Protein AF-A0A1E4TKE9-F1 (afdb_monomer)

InterPro domains:
  IPR011990 Tetratricopeptide-like helical domain superfamily [G3DSA:1.25.40.10] (42-201)
  IPR011990 Tetratricopeptide-like helical domain superfamily [SSF48452] (56-114)
  IPR038906 Tetratricopeptide repeat protein 36 [PTHR21405] (7-217)

Nearest PDB structures (foldseek):
  5lwv-assembly1_A  TM=6.071E-01  e=1.085E-02  Homo sapiens
  2vgy-assembly1_A-2  TM=7.083E-01  e=6.258E-02  Yersinia enterocolitica
  7axy-assembly1_B  TM=6.997E-01  e=6.258E-02  Shigella flexneri
  6b85-assembly1_J  TM=5.003E-01  e=1.053E-01  synthetic construct
  4nrh-assembly2_B  TM=5.951E-01  e=2.716E-01  Chlamydia pneumoniae

Secondary structure (DSSP, 8-state):
----GGG--HHHHHHHHHHH-TTTS---SS--------PPP---SS-HHHHHHHHHHHHHHHTT-HHHHHHHHHHHHHH-TT-HHHHHHHHHHHHHHT-HHHHHHHHHHHHHHHS----TT-TTEEEE--TTS-EEEEHHHHHHHHHHHHHHHHHHHHHHHTS-HHHHHHHHHHHHHHHHHHHHTT-HHHHHHHHHT-HHHHHHHHHHHHHHHHHHHS--

Solvent-accessible surface area (backbone atoms only — not comparable to full-atom values): 12113 Å² total; per-residue (Å²): 136,85,80,72,73,89,78,57,50,76,66,52,51,52,50,49,43,48,71,78,31,75,50,71,79,58,70,67,89,63,77,72,74,68,86,69,85,70,73,77,63,90,65,70,82,95,42,69,69,59,54,52,48,47,52,50,19,49,52,32,40,76,71,65,39,49,70,60,14,53,52,45,42,51,52,48,41,69,77,40,77,67,46,25,41,56,27,41,39,48,18,52,51,28,47,76,73,63,40,54,70,64,16,52,54,26,31,52,52,14,51,63,50,44,54,72,73,86,58,89,79,65,92,63,44,43,83,33,86,54,80,98,54,75,44,58,42,46,53,50,42,34,52,52,49,18,42,36,23,40,51,50,14,51,51,29,39,58,57,21,71,77,44,54,73,81,74,14,42,66,32,30,42,53,11,18,53,24,11,39,53,6,26,62,50,66,36,63,67,32,38,55,47,15,62,74,47,27,56,67,61,51,53,54,49,52,52,52,51,53,52,51,53,47,56,71,71,61,75,119

pLDDT: mean 75.37, std 16.63, range [33.47, 95.0]

Mean predicted aligned error: 12.44 Å

Radius of gyration: 21.67 Å; Cα contacts (8 Å, |Δi|>4): 263; chains: 1; bounding box: 62×38×63 Å

Structure (mmCIF, N/CA/C/O backbone):
data_AF-A0A1E4TKE9-F1
#
_entry.id   AF-A0A1E4TKE9-F1
#
loop_
_atom_site.group_PDB
_atom_site.id
_atom_site.type_symbol
_atom_site.label_atom_id
_atom_site.label_alt_id
_atom_site.label_comp_id
_atom_site.label_asym_id
_atom_site.label_entity_id
_atom_site.label_seq_id
_atom_site.pdbx_PDB_ins_code
_atom_site.Cartn_x
_atom_site.Cartn_y
_atom_site.Cartn_z
_atom_site.occupancy
_atom_site.B_iso_or_equiv
_atom_site.auth_seq_id
_atom_site.auth_comp_id
_atom_site.auth_asym_id
_atom_site.auth_atom_id
_atom_site.pdbx_PDB_model_num
ATOM 1 N N . MET A 1 1 ? 41.502 -16.680 -23.290 1.00 37.78 1 MET A N 1
ATOM 2 C CA . MET A 1 1 ? 41.388 -17.489 -22.059 1.00 37.78 1 MET A CA 1
ATOM 3 C C . MET A 1 1 ? 40.013 -18.133 -22.106 1.00 37.78 1 MET A C 1
ATOM 5 O O . MET A 1 1 ? 39.036 -17.445 -21.858 1.00 37.78 1 MET A O 1
ATOM 9 N N . SER A 1 2 ? 39.916 -19.373 -22.586 1.00 43.81 2 SER A N 1
ATOM 10 C CA . SER A 1 2 ? 38.623 -20.042 -22.777 1.00 43.81 2 SER A CA 1
ATOM 11 C C . SER A 1 2 ? 38.162 -20.610 -21.439 1.00 43.81 2 SER A C 1
ATOM 13 O O . SER A 1 2 ? 38.855 -21.443 -20.859 1.00 43.81 2 SER A O 1
ATOM 15 N N . ILE A 1 3 ? 37.043 -20.108 -20.921 1.00 56.53 3 ILE A N 1
ATOM 16 C CA . ILE A 1 3 ? 36.431 -20.617 -19.692 1.00 56.53 3 ILE A CA 1
ATOM 17 C C . ILE A 1 3 ? 35.781 -21.963 -20.031 1.00 56.53 3 ILE A C 1
ATOM 19 O O . ILE A 1 3 ? 35.006 -22.061 -20.979 1.00 56.53 3 ILE A O 1
ATOM 23 N N . ASP A 1 4 ? 36.140 -23.011 -19.292 1.00 62.19 4 ASP A N 1
ATOM 24 C CA . ASP A 1 4 ? 35.592 -24.357 -19.465 1.00 62.19 4 ASP A CA 1
ATOM 25 C C . ASP A 1 4 ? 34.287 -24.493 -18.665 1.00 62.19 4 ASP A C 1
ATOM 27 O O . ASP A 1 4 ? 34.297 -24.744 -17.458 1.00 62.19 4 ASP A O 1
ATOM 31 N N . PHE A 1 5 ? 33.154 -24.292 -19.343 1.00 58.84 5 PHE A N 1
ATOM 32 C CA . PHE A 1 5 ? 31.813 -24.310 -18.745 1.00 58.84 5 PHE A CA 1
ATOM 33 C C . PHE A 1 5 ? 31.349 -25.707 -18.289 1.00 58.84 5 PHE A C 1
ATOM 35 O O . PHE A 1 5 ? 30.332 -25.822 -17.612 1.00 58.84 5 PHE A O 1
ATOM 42 N N . SER A 1 6 ? 32.098 -26.773 -18.603 1.00 62.94 6 SER A N 1
ATOM 43 C CA . SER A 1 6 ? 31.741 -28.158 -18.253 1.00 62.94 6 SER A CA 1
ATOM 44 C C . SER A 1 6 ? 31.922 -28.510 -16.767 1.00 62.94 6 SER A C 1
ATOM 46 O O . SER A 1 6 ? 31.463 -29.560 -16.322 1.00 62.94 6 SER A O 1
ATOM 48 N N . LYS A 1 7 ? 32.575 -27.638 -15.986 1.00 72.06 7 LYS A N 1
ATOM 49 C CA . LYS A 1 7 ? 32.837 -27.824 -14.543 1.00 72.06 7 LYS A CA 1
ATOM 50 C C . LYS A 1 7 ? 31.927 -27.008 -13.625 1.00 72.06 7 LYS A C 1
ATOM 52 O O . LYS A 1 7 ? 32.129 -27.017 -12.412 1.00 72.06 7 LYS A O 1
ATOM 57 N N . LEU A 1 8 ? 30.977 -26.274 -14.189 1.00 71.00 8 LEU A N 1
ATOM 58 C CA . LEU A 1 8 ? 30.105 -25.388 -13.430 1.00 71.00 8 LEU A CA 1
ATOM 59 C C . LEU A 1 8 ? 28.940 -26.173 -12.828 1.00 71.00 8 LEU A C 1
ATOM 61 O O . LEU A 1 8 ? 28.368 -27.050 -13.476 1.00 71.00 8 LEU A O 1
ATOM 65 N N . SER A 1 9 ? 28.588 -25.862 -11.580 1.00 73.75 9 SER A N 1
ATOM 66 C CA . SER A 1 9 ? 27.376 -26.410 -10.975 1.00 73.75 9 SER A CA 1
ATOM 67 C C . SER A 1 9 ? 26.134 -25.763 -11.594 1.00 73.75 9 SER A C 1
ATOM 69 O O . SER A 1 9 ? 26.203 -24.659 -12.133 1.00 73.75 9 SER A O 1
ATOM 71 N N . GLU A 1 10 ? 24.968 -26.403 -11.468 1.00 62.75 10 GLU A N 1
ATOM 72 C CA . GLU A 1 10 ? 23.693 -25.829 -11.936 1.00 62.75 10 GLU A CA 1
ATOM 73 C C . GLU A 1 10 ? 23.428 -24.425 -11.358 1.00 62.75 10 GLU A C 1
ATOM 75 O O . GLU A 1 10 ? 22.844 -23.572 -12.025 1.00 62.75 10 GLU A O 1
ATOM 80 N N . ARG A 1 11 ? 23.916 -24.150 -10.139 1.00 59.00 11 ARG A N 1
ATOM 81 C CA . ARG A 1 11 ? 23.832 -22.820 -9.519 1.00 59.00 11 ARG A CA 1
ATOM 82 C C . ARG A 1 11 ? 24.732 -21.803 -10.212 1.00 59.00 11 ARG A C 1
ATOM 84 O O . ARG A 1 11 ? 24.299 -20.678 -10.424 1.00 59.00 11 ARG A O 1
ATOM 91 N N . ASP A 1 12 ? 25.950 -22.190 -10.575 1.00 68.12 12 ASP A N 1
ATOM 92 C CA . ASP A 1 12 ? 26.895 -21.290 -11.241 1.00 68.12 12 ASP A CA 1
ATOM 93 C C . ASP A 1 12 ? 26.415 -20.946 -12.651 1.00 68.12 12 ASP A C 1
ATOM 95 O O . ASP A 1 12 ? 26.489 -19.792 -13.060 1.00 68.12 12 ASP A O 1
ATOM 99 N N . ILE A 1 13 ? 25.848 -21.927 -13.360 1.00 68.88 13 ILE A N 1
ATOM 100 C CA . ILE A 1 13 ? 25.223 -21.719 -14.671 1.00 68.88 13 ILE A CA 1
ATOM 101 C C . ILE A 1 13 ? 24.050 -20.745 -14.540 1.00 68.88 13 ILE A C 1
ATOM 103 O O . ILE A 1 13 ? 23.982 -19.798 -15.309 1.00 68.88 13 ILE A O 1
ATOM 107 N N . SER A 1 14 ? 23.185 -20.905 -13.533 1.00 58.09 14 SER A N 1
ATOM 108 C CA . SER A 1 14 ? 22.063 -19.984 -13.299 1.00 58.09 14 SER A CA 1
ATOM 109 C C . SER A 1 14 ? 22.506 -18.563 -12.934 1.00 58.09 14 SER A C 1
ATOM 111 O O . SER A 1 14 ? 21.864 -17.606 -13.356 1.00 58.09 14 SER A O 1
ATOM 113 N N . VAL A 1 15 ? 23.586 -18.403 -12.163 1.00 59.81 15 VAL A N 1
ATOM 114 C CA . VAL A 1 15 ? 24.138 -17.079 -11.824 1.00 59.81 15 VAL A CA 1
ATOM 115 C C . VAL A 1 15 ? 24.757 -16.424 -13.053 1.00 59.81 15 VAL A C 1
ATOM 117 O O . VAL A 1 15 ? 24.536 -15.243 -13.289 1.00 59.81 15 VAL A O 1
ATOM 120 N N . ILE A 1 16 ? 25.506 -17.182 -13.852 1.00 65.06 16 ILE A N 1
ATOM 121 C CA . ILE A 1 16 ? 26.087 -16.712 -15.113 1.00 65.06 16 ILE A CA 1
ATOM 122 C C . ILE A 1 16 ? 24.968 -16.311 -16.077 1.00 65.06 16 ILE A C 1
ATOM 124 O O . ILE A 1 16 ? 25.009 -15.216 -16.624 1.00 65.06 16 ILE A O 1
ATOM 128 N N . ASP A 1 17 ? 23.929 -17.128 -16.209 1.00 59.97 17 ASP A N 1
ATOM 129 C CA . ASP A 1 17 ? 22.763 -16.829 -17.041 1.00 59.97 17 ASP A CA 1
ATOM 130 C C . ASP A 1 17 ? 22.056 -15.543 -16.579 1.00 59.97 17 ASP A C 1
ATOM 132 O O . ASP A 1 17 ? 21.783 -14.672 -17.389 1.00 59.97 17 ASP A O 1
ATOM 136 N N . GLN A 1 18 ? 21.897 -15.322 -15.269 1.00 58.72 18 GLN A N 1
ATOM 137 C CA . GLN A 1 18 ? 21.364 -14.059 -14.727 1.00 58.72 18 GLN A CA 1
ATOM 138 C C . GLN A 1 18 ? 22.286 -12.845 -14.927 1.00 58.72 18 GLN A C 1
ATOM 140 O O . GLN A 1 18 ? 21.811 -11.709 -14.964 1.00 58.72 18 GLN A O 1
ATOM 145 N N . VAL A 1 19 ? 23.600 -13.062 -15.013 1.00 58.84 19 VAL A N 1
ATOM 146 C CA . VAL A 1 19 ? 24.601 -12.008 -15.241 1.00 58.84 19 VAL A CA 1
ATOM 147 C C . VAL A 1 19 ? 24.658 -11.606 -16.716 1.00 58.84 19 VAL A C 1
ATOM 149 O O . VAL A 1 19 ? 24.809 -10.421 -17.008 1.00 58.84 19 VAL A O 1
ATOM 152 N N . PHE A 1 20 ? 24.541 -12.567 -17.637 1.00 54.19 20 PHE A N 1
ATOM 153 C CA . PHE A 1 20 ? 24.659 -12.341 -19.083 1.00 54.19 20 PHE A CA 1
ATOM 154 C C . PHE A 1 20 ? 23.313 -12.144 -19.787 1.00 54.19 20 PHE A C 1
ATOM 156 O O . PHE A 1 20 ? 23.257 -11.456 -20.805 1.00 54.19 20 PHE A O 1
ATOM 163 N N . ASP A 1 21 ? 22.235 -12.682 -19.227 1.00 53.06 21 ASP A N 1
ATOM 164 C CA . ASP A 1 21 ? 20.867 -12.459 -19.667 1.00 53.06 21 ASP A CA 1
ATOM 165 C C . ASP A 1 21 ? 19.952 -12.187 -18.458 1.00 53.06 21 ASP A C 1
ATOM 167 O O . ASP A 1 21 ? 19.188 -13.051 -18.016 1.00 53.06 21 ASP A O 1
ATOM 171 N N . PRO A 1 22 ? 19.968 -10.958 -17.906 1.00 52.75 22 PRO A N 1
ATOM 172 C CA . PRO A 1 22 ? 19.022 -10.577 -16.859 1.00 52.75 22 PRO A CA 1
ATOM 173 C C . PRO A 1 22 ? 17.554 -10.651 -17.329 1.00 52.75 22 PRO A C 1
ATOM 175 O O . PRO A 1 22 ? 16.650 -10.570 -16.497 1.00 52.75 22 PRO A O 1
ATOM 178 N N . GLU A 1 23 ? 17.303 -10.808 -18.639 1.00 49.31 23 GLU A N 1
ATOM 179 C CA . GLU A 1 23 ? 15.982 -11.035 -19.239 1.00 49.31 23 GLU A CA 1
ATOM 180 C C . GLU A 1 23 ? 15.729 -12.506 -19.660 1.00 49.31 23 GLU A C 1
ATOM 182 O O . GLU A 1 23 ? 14.595 -12.846 -20.012 1.00 49.31 23 GLU A O 1
ATOM 187 N N . GLY A 1 24 ? 16.734 -13.391 -19.587 1.00 41.97 24 GLY A N 1
ATOM 188 C CA . GLY A 1 24 ? 16.679 -14.803 -20.012 1.00 41.97 24 GLY A CA 1
ATOM 189 C C . GLY A 1 24 ? 15.799 -15.676 -19.118 1.00 41.97 24 GLY A C 1
ATOM 190 O O . GLY A 1 24 ? 15.237 -16.685 -19.551 1.00 41.97 24 GLY A O 1
ATOM 191 N N . GLY A 1 25 ? 15.534 -15.197 -17.902 1.00 42.25 25 GLY A N 1
ATOM 192 C CA . GLY A 1 25 ? 14.369 -15.582 -17.114 1.00 42.25 25 GLY A CA 1
ATOM 193 C C . GLY A 1 25 ? 13.085 -15.001 -17.704 1.00 42.25 25 GLY A C 1
ATOM 194 O O . GLY A 1 25 ? 12.437 -14.201 -17.043 1.00 42.25 25 GLY A O 1
ATOM 195 N N . GLY A 1 26 ? 12.756 -15.387 -18.942 1.00 33.47 26 GLY A N 1
ATOM 196 C CA . GLY A 1 26 ? 11.510 -15.097 -19.643 1.00 33.47 26 GLY A CA 1
ATOM 197 C C . GLY A 1 26 ? 11.097 -13.637 -19.573 1.00 33.47 26 GLY A C 1
ATOM 198 O O . GLY A 1 26 ? 10.379 -13.270 -18.650 1.00 33.47 26 GLY A O 1
ATOM 199 N N . GLY A 1 27 ? 11.485 -12.848 -20.585 1.00 34.56 27 GLY A N 1
ATOM 200 C CA . GLY A 1 27 ? 1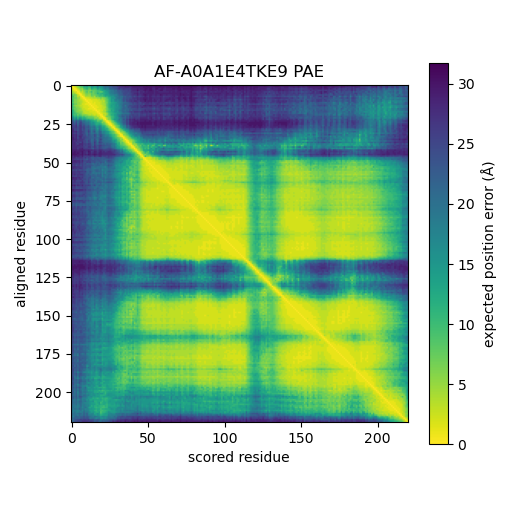1.039 -11.473 -20.805 1.00 34.56 27 GLY A CA 1
ATOM 201 C C . GLY A 1 27 ? 9.686 -11.217 -20.161 1.00 34.56 27 GLY A C 1
ATOM 202 O O . GLY A 1 27 ? 8.650 -11.677 -20.652 1.00 34.56 27 GLY A O 1
ATOM 203 N N . ILE A 1 28 ? 9.720 -10.549 -19.008 1.00 41.31 28 ILE A N 1
ATOM 204 C CA . ILE A 1 28 ? 8.535 -10.372 -18.192 1.00 41.31 28 ILE A CA 1
ATOM 205 C C . ILE A 1 28 ? 7.729 -9.243 -18.842 1.00 41.31 28 ILE A C 1
ATOM 207 O O . ILE A 1 28 ? 7.689 -8.110 -18.373 1.00 41.31 28 ILE A O 1
ATOM 211 N N . LYS A 1 29 ? 7.098 -9.557 -19.982 1.00 41.50 29 LYS A N 1
ATOM 212 C CA . LYS A 1 29 ? 6.146 -8.701 -20.706 1.00 41.50 29 LYS A CA 1
ATOM 213 C C . LYS A 1 29 ? 4.921 -8.365 -19.847 1.00 41.50 29 LYS A C 1
ATOM 215 O O . LYS A 1 29 ? 4.120 -7.521 -20.218 1.00 41.50 29 LYS A O 1
ATOM 220 N N . SER A 1 30 ? 4.793 -9.004 -18.689 1.00 40.78 30 SER A N 1
ATOM 221 C CA . SER A 1 30 ? 3.867 -8.662 -17.624 1.00 40.78 30 SER A CA 1
ATOM 222 C C . SER A 1 30 ? 4.424 -9.257 -16.339 1.00 40.78 30 SER A C 1
ATOM 224 O O . SER A 1 30 ? 4.420 -10.479 -16.183 1.00 40.78 30 SER A O 1
ATOM 226 N N . VAL A 1 31 ? 4.996 -8.433 -15.448 1.00 43.22 31 VAL A N 1
ATOM 227 C CA . VAL A 1 31 ? 5.287 -8.902 -14.085 1.00 43.22 31 VAL A CA 1
ATOM 228 C C . VAL A 1 31 ? 3.912 -8.997 -13.461 1.00 43.22 31 VAL A C 1
ATOM 230 O O . VAL A 1 31 ? 3.400 -8.016 -12.927 1.00 43.22 31 VAL A O 1
ATOM 233 N N . VAL A 1 32 ? 3.274 -10.158 -13.620 1.00 42.34 32 VAL A N 1
ATOM 234 C CA . VAL A 1 32 ? 2.103 -10.514 -12.833 1.00 42.34 32 VAL A CA 1
ATOM 235 C C . VAL A 1 32 ? 2.627 -10.553 -11.415 1.00 42.34 32 VAL A C 1
ATOM 237 O O . VAL A 1 32 ? 3.346 -11.475 -11.036 1.00 42.34 32 VAL A O 1
ATOM 240 N N . VAL A 1 33 ? 2.378 -9.473 -10.681 1.00 45.47 33 VAL A N 1
ATOM 241 C CA . VAL A 1 33 ? 2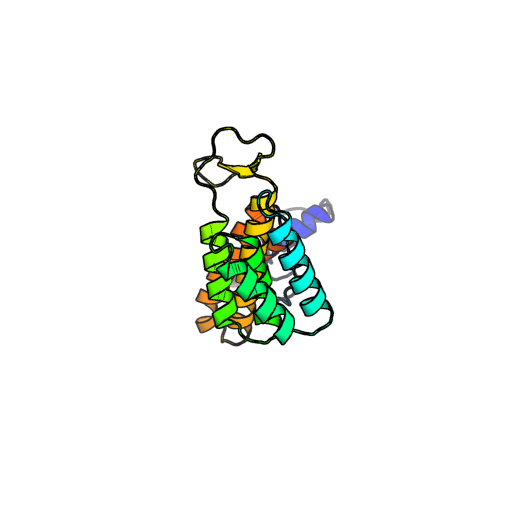.704 -9.389 -9.268 1.00 45.47 33 VAL A CA 1
ATOM 242 C C . VAL A 1 33 ? 1.945 -10.552 -8.627 1.00 45.47 33 VAL A C 1
ATOM 244 O O . VAL A 1 33 ? 0.714 -10.527 -8.671 1.00 45.47 33 VAL A O 1
ATOM 247 N N . PRO A 1 34 ? 2.623 -11.602 -8.124 1.00 48.00 34 PRO A N 1
ATOM 248 C CA . PRO A 1 34 ? 1.925 -12.635 -7.371 1.00 48.00 34 PRO A CA 1
ATOM 249 C C . PRO A 1 34 ? 1.227 -11.947 -6.202 1.00 48.00 34 PRO A C 1
ATOM 251 O O . PRO A 1 34 ? 1.762 -10.946 -5.721 1.00 48.00 34 PRO A O 1
ATOM 254 N N . ASP A 1 35 ? 0.056 -12.444 -5.787 1.00 44.41 35 ASP A N 1
ATOM 255 C CA . ASP A 1 35 ? -0.720 -11.872 -4.683 1.00 44.41 35 ASP A CA 1
ATOM 256 C C . ASP A 1 35 ? 0.206 -11.612 -3.493 1.00 44.41 35 ASP A C 1
ATOM 258 O O . ASP A 1 35 ? 0.606 -12.517 -2.759 1.00 44.41 35 ASP A O 1
ATOM 262 N N . ILE A 1 36 ? 0.628 -10.355 -3.361 1.00 53.06 36 ILE A N 1
ATOM 263 C CA . ILE A 1 36 ? 1.367 -9.894 -2.202 1.00 53.06 36 ILE A CA 1
ATOM 264 C C . ILE A 1 36 ? 0.388 -10.098 -1.066 1.00 53.06 36 ILE A C 1
ATOM 266 O O . ILE A 1 36 ? -0.730 -9.588 -1.143 1.00 53.06 36 ILE A O 1
ATOM 270 N N . ASP A 1 37 ? 0.796 -10.847 -0.048 1.00 49.62 37 ASP A N 1
ATOM 271 C CA . ASP A 1 37 ? -0.002 -10.989 1.157 1.00 49.62 37 ASP A CA 1
ATOM 272 C C . ASP A 1 37 ? -0.206 -9.594 1.762 1.00 49.62 37 ASP A C 1
ATOM 274 O O . ASP A 1 37 ? 0.698 -8.983 2.338 1.00 49.62 37 ASP A O 1
ATOM 278 N N . VAL A 1 38 ? -1.392 -9.055 1.503 1.00 54.62 38 VAL A N 1
ATOM 279 C CA . VAL A 1 38 ? -1.888 -7.770 1.985 1.00 54.62 38 VAL A CA 1
ATOM 280 C C . VAL A 1 38 ? -2.924 -8.004 3.074 1.00 54.62 38 VAL A C 1
ATOM 282 O O . VAL A 1 38 ? -3.835 -7.204 3.209 1.00 54.62 38 VAL A O 1
ATOM 285 N N . SER A 1 39 ? -2.840 -9.117 3.806 1.00 62.25 39 SER A N 1
ATOM 286 C CA . SER A 1 39 ? -3.716 -9.408 4.940 1.00 62.25 39 SER A CA 1
ATOM 287 C C . SER A 1 39 ? -3.836 -8.222 5.898 1.00 62.25 39 SER A C 1
ATOM 289 O O . SER A 1 39 ? -2.875 -7.492 6.152 1.00 62.25 39 SER A O 1
ATOM 291 N N . PHE A 1 40 ? -5.042 -8.045 6.430 1.00 57.69 40 PHE A N 1
ATOM 292 C CA . PHE A 1 40 ? -5.350 -6.982 7.373 1.00 57.69 40 PHE A CA 1
ATOM 293 C C . PHE A 1 40 ? -4.448 -7.070 8.615 1.00 57.69 40 PHE A C 1
ATOM 295 O O . PHE A 1 40 ? -4.261 -8.148 9.182 1.00 57.69 40 PHE A O 1
ATOM 302 N N . VAL A 1 41 ? -3.895 -5.937 9.062 1.00 58.94 41 VAL A N 1
ATOM 303 C CA . VAL A 1 41 ? -3.036 -5.890 10.263 1.00 58.94 41 VAL A CA 1
ATOM 304 C C . VAL A 1 41 ? -3.877 -5.591 11.482 1.00 58.94 41 VAL A C 1
ATOM 306 O O . VAL A 1 41 ? -4.684 -4.670 11.439 1.00 58.94 41 VAL A O 1
ATOM 309 N N . ASN A 1 42 ? -3.625 -6.309 12.574 1.00 57.31 42 ASN A N 1
ATOM 310 C CA . ASN A 1 42 ? -4.268 -6.078 13.863 1.00 57.31 42 ASN A CA 1
ATOM 311 C C . ASN A 1 42 ? -3.222 -5.890 14.978 1.00 57.31 42 ASN A C 1
ATOM 313 O O . ASN A 1 42 ? -3.125 -6.689 15.912 1.00 57.31 42 ASN A O 1
ATOM 317 N N . GLU A 1 43 ? -2.365 -4.873 14.834 1.00 57.03 43 GLU A N 1
ATOM 318 C CA . GLU A 1 43 ? -1.247 -4.616 15.756 1.00 57.03 43 GLU A CA 1
ATOM 319 C C . GLU A 1 43 ? -1.110 -3.134 16.137 1.00 57.03 43 GLU A C 1
ATOM 321 O O . GLU A 1 43 ? -0.051 -2.508 16.026 1.00 57.03 43 GLU A O 1
ATOM 326 N N . GLY A 1 44 ? -2.207 -2.551 16.608 1.00 53.12 44 GLY A N 1
ATOM 327 C CA . GLY A 1 44 ? -2.203 -1.229 17.218 1.00 53.12 44 GLY A CA 1
ATOM 328 C C . GLY A 1 44 ? -1.897 -1.227 18.720 1.00 53.12 44 GLY A C 1
ATOM 329 O O . GLY A 1 44 ? -2.068 -2.221 19.420 1.00 53.12 44 GLY A O 1
ATOM 330 N N . VAL A 1 45 ? -1.443 -0.073 19.212 1.00 52.44 45 VAL A N 1
ATOM 331 C CA . VAL A 1 45 ? -1.136 0.206 20.626 1.00 52.44 45 VAL A CA 1
ATOM 332 C C . VAL A 1 45 ? -2.373 -0.025 21.503 1.00 52.44 45 VAL A C 1
ATOM 334 O O . VAL A 1 45 ? -3.403 0.576 21.223 1.00 52.44 45 VAL A O 1
ATOM 337 N N . ASP A 1 46 ? -2.234 -0.888 22.518 1.00 51.94 46 ASP A N 1
ATOM 338 C CA . ASP A 1 46 ? -2.970 -1.099 23.791 1.00 51.94 46 ASP A CA 1
ATOM 339 C C . ASP A 1 46 ? -4.384 -0.503 24.006 1.00 51.94 46 ASP A C 1
ATOM 341 O O . ASP A 1 46 ? -4.779 -0.146 25.115 1.00 51.94 46 ASP A O 1
ATOM 345 N N . ILE A 1 47 ? -5.192 -0.409 22.955 1.00 65.88 47 ILE A N 1
ATOM 346 C CA . ILE A 1 47 ? -6.588 0.011 23.027 1.00 65.88 47 ILE A CA 1
ATOM 347 C C . ILE A 1 47 ? -7.414 -1.165 22.526 1.00 65.88 47 ILE A C 1
ATOM 349 O O . ILE A 1 47 ? -7.674 -1.300 21.331 1.00 65.88 47 ILE A O 1
ATOM 353 N N . ALA A 1 48 ? -7.805 -2.042 23.452 1.00 70.81 48 ALA A N 1
ATOM 354 C CA . ALA A 1 48 ? -8.618 -3.223 23.157 1.00 70.81 48 ALA A CA 1
ATOM 355 C C . ALA A 1 48 ? -9.886 -2.869 22.353 1.00 70.81 48 ALA A C 1
ATOM 357 O O . ALA A 1 48 ? -10.247 -3.594 21.432 1.00 70.81 48 ALA A O 1
ATOM 358 N N . GLU A 1 49 ? -10.486 -1.706 22.630 1.00 74.12 49 GLU A N 1
ATOM 359 C CA . GLU A 1 49 ? -11.648 -1.192 21.893 1.00 74.12 49 GLU A CA 1
ATOM 360 C C . GLU A 1 49 ? -11.328 -0.890 20.414 1.00 74.12 49 GLU A C 1
ATOM 362 O O . GLU A 1 49 ? -12.129 -1.190 19.532 1.00 74.12 49 GLU A O 1
ATOM 367 N N . ALA A 1 50 ? -10.148 -0.333 20.116 1.00 78.62 50 ALA A N 1
ATOM 368 C CA . ALA A 1 50 ? -9.725 -0.046 18.743 1.00 78.62 50 ALA A CA 1
ATOM 369 C C . ALA A 1 50 ? -9.463 -1.340 17.963 1.00 78.62 50 ALA A C 1
ATOM 371 O O . ALA A 1 50 ? -9.869 -1.464 16.810 1.00 78.62 50 ALA A O 1
ATOM 372 N N . ARG A 1 51 ? -8.836 -2.312 18.635 1.00 80.19 51 ARG A N 1
ATOM 373 C CA . ARG A 1 51 ? -8.529 -3.644 18.105 1.00 80.19 51 ARG A CA 1
ATOM 374 C C . ARG A 1 51 ? -9.796 -4.415 17.720 1.00 80.19 51 ARG A C 1
ATOM 376 O O . ARG A 1 51 ? -9.858 -5.031 16.661 1.00 80.19 51 ARG A O 1
ATOM 383 N N . GLU A 1 52 ? -10.807 -4.376 18.584 1.00 83.00 52 GLU A N 1
ATOM 384 C CA . GLU A 1 52 ? -12.090 -5.050 18.364 1.00 83.00 52 GLU A CA 1
ATOM 385 C C . GLU A 1 52 ? -12.882 -4.405 17.219 1.00 83.00 52 GLU A C 1
ATOM 387 O O . GLU A 1 52 ? -13.416 -5.099 16.349 1.00 83.00 52 GLU A O 1
ATOM 392 N N . ALA A 1 53 ? -12.921 -3.071 17.177 1.00 84.62 53 ALA A N 1
ATOM 393 C CA . ALA A 1 53 ? -13.562 -2.338 16.090 1.00 84.62 53 ALA A CA 1
ATOM 394 C C . ALA A 1 53 ? -12.855 -2.570 14.742 1.00 84.62 53 ALA A C 1
ATOM 396 O O . ALA A 1 53 ? -13.522 -2.739 13.722 1.00 84.62 53 ALA A O 1
ATOM 397 N N . GLU A 1 54 ? -11.521 -2.641 14.733 1.00 87.00 54 GLU A N 1
ATOM 398 C CA . GLU A 1 54 ? -10.739 -3.011 13.550 1.00 87.00 54 GLU A CA 1
ATOM 399 C C . GLU A 1 54 ? -11.064 -4.432 13.085 1.00 87.00 54 GLU A C 1
ATOM 401 O O . GLU A 1 54 ? -11.390 -4.634 11.919 1.00 87.00 54 GLU A O 1
ATOM 406 N N . GLU A 1 55 ? -11.047 -5.410 13.991 1.00 87.12 55 GLU A N 1
ATOM 407 C CA . GLU A 1 55 ? -11.349 -6.805 13.661 1.00 87.12 55 GLU A CA 1
ATOM 408 C C . GLU A 1 55 ? -12.767 -6.972 13.096 1.00 87.12 55 GLU A C 1
ATOM 410 O O . GLU A 1 55 ? -12.986 -7.759 12.174 1.00 87.12 55 GLU A O 1
ATOM 415 N N . THR A 1 56 ? -13.732 -6.212 13.614 1.00 88.94 56 THR A N 1
ATOM 416 C CA . THR A 1 56 ? -15.111 -6.223 13.107 1.00 88.94 56 THR A CA 1
ATOM 417 C C . THR A 1 56 ? -15.176 -5.683 11.677 1.00 88.94 56 THR A C 1
ATOM 419 O O . THR A 1 56 ? -15.754 -6.341 10.806 1.00 88.94 56 THR A O 1
ATOM 422 N N . ALA A 1 57 ? -14.488 -4.570 11.403 1.00 89.56 57 ALA A N 1
ATOM 423 C CA . ALA A 1 57 ? -14.430 -3.977 10.069 1.00 89.56 57 ALA A CA 1
ATOM 424 C C . ALA A 1 57 ? -13.737 -4.902 9.058 1.00 89.56 57 ALA A C 1
ATOM 426 O O . ALA A 1 57 ? -14.191 -5.044 7.921 1.00 89.56 57 ALA A O 1
ATOM 427 N N . VAL A 1 58 ? -12.665 -5.575 9.483 1.00 88.38 58 VAL A N 1
ATOM 428 C CA . VAL A 1 58 ? -11.947 -6.580 8.689 1.00 88.38 58 VAL A CA 1
ATOM 429 C C . VAL A 1 58 ? -12.858 -7.753 8.342 1.00 88.38 58 VAL A C 1
ATOM 431 O O . VAL A 1 58 ? -12.992 -8.094 7.170 1.00 88.38 58 VAL A O 1
ATOM 434 N N . LYS A 1 59 ? -13.568 -8.317 9.327 1.00 90.81 59 LYS A N 1
ATOM 435 C CA . LYS A 1 59 ? -14.529 -9.407 9.094 1.00 90.81 59 LYS A CA 1
ATOM 436 C C . LYS A 1 59 ? -15.644 -8.996 8.137 1.00 90.81 59 LYS A C 1
ATOM 438 O O . LYS A 1 59 ? -16.046 -9.791 7.292 1.00 90.81 59 LYS A O 1
ATOM 443 N N . ALA A 1 60 ? -16.143 -7.765 8.249 1.00 90.00 60 ALA A N 1
ATOM 444 C CA . ALA A 1 60 ? -17.133 -7.237 7.315 1.00 90.00 60 ALA A CA 1
ATOM 445 C C . ALA A 1 60 ? -16.569 -7.146 5.885 1.00 90.00 60 ALA A C 1
ATOM 447 O O . ALA A 1 60 ? -17.251 -7.536 4.936 1.00 90.00 60 ALA A O 1
ATOM 448 N N . ALA A 1 61 ? -15.316 -6.706 5.727 1.00 88.56 61 ALA A N 1
ATOM 449 C CA . ALA A 1 61 ? -14.646 -6.645 4.430 1.00 88.56 61 ALA A CA 1
ATOM 450 C C . ALA A 1 61 ? -14.413 -8.040 3.827 1.00 88.56 61 ALA A C 1
ATOM 452 O O . ALA A 1 61 ? -14.700 -8.249 2.650 1.00 88.56 61 ALA A O 1
ATOM 453 N N . GLU A 1 62 ? -13.958 -9.004 4.631 1.00 87.50 62 GLU A N 1
ATOM 454 C CA . GLU A 1 62 ? -13.775 -10.405 4.225 1.00 87.50 62 GLU A CA 1
ATOM 455 C C . GLU A 1 62 ? -15.099 -11.075 3.837 1.00 87.50 62 GLU A C 1
ATOM 457 O O . GLU A 1 62 ? -15.143 -11.872 2.901 1.00 87.50 62 GLU A O 1
ATOM 462 N N . ALA A 1 63 ? -16.200 -10.705 4.498 1.00 90.19 63 ALA A N 1
ATOM 463 C CA . ALA A 1 63 ? -17.550 -11.130 4.132 1.00 90.19 63 ALA A CA 1
ATOM 464 C C . ALA A 1 63 ? -18.080 -10.458 2.846 1.00 90.19 63 ALA A C 1
ATOM 466 O O . ALA A 1 63 ? -19.170 -10.797 2.383 1.00 90.19 63 ALA A O 1
ATOM 467 N N . GLY A 1 64 ? -17.335 -9.512 2.267 1.00 87.94 64 GLY A N 1
ATOM 468 C CA . GLY A 1 64 ? -17.711 -8.764 1.067 1.00 87.94 64 GLY A CA 1
ATOM 469 C C . GLY A 1 64 ? -18.602 -7.545 1.328 1.00 87.94 64 GLY A C 1
ATOM 470 O O . GLY A 1 64 ? -18.981 -6.858 0.379 1.00 87.94 64 GLY A O 1
ATOM 471 N N . ASP A 1 65 ? -18.914 -7.225 2.587 1.00 93.06 65 ASP A N 1
ATOM 472 C CA . ASP A 1 65 ? -19.670 -6.024 2.958 1.00 93.06 65 ASP A CA 1
ATOM 473 C C . ASP A 1 65 ? -18.738 -4.807 3.074 1.00 93.06 65 ASP A C 1
ATOM 475 O O . ASP A 1 65 ? -18.446 -4.271 4.147 1.00 93.06 65 ASP A O 1
ATOM 479 N N . ILE A 1 66 ? -18.251 -4.366 1.912 1.00 92.75 66 ILE A N 1
ATOM 480 C CA . ILE A 1 66 ? -17.317 -3.241 1.769 1.00 92.75 66 ILE A CA 1
ATOM 481 C C . ILE A 1 66 ? -17.898 -1.941 2.342 1.00 92.75 66 ILE A C 1
ATOM 483 O O . ILE A 1 66 ? -17.174 -1.131 2.922 1.00 92.75 66 ILE A O 1
ATOM 487 N N . HIS A 1 67 ? -19.207 -1.722 2.192 1.00 92.44 67 HIS A N 1
ATOM 488 C CA . HIS A 1 67 ? -19.860 -0.507 2.676 1.00 92.44 67 HIS A CA 1
ATOM 489 C C . HIS A 1 67 ? -19.854 -0.435 4.197 1.00 92.44 67 HIS A C 1
ATOM 491 O O . HIS A 1 67 ? -19.473 0.597 4.756 1.00 92.44 67 HIS A O 1
ATOM 497 N N . ARG A 1 68 ? -20.236 -1.528 4.862 1.00 92.00 68 ARG A N 1
ATOM 498 C CA . ARG A 1 68 ? -20.198 -1.615 6.318 1.00 92.00 68 ARG A CA 1
ATOM 499 C C . ARG A 1 68 ? -18.775 -1.500 6.849 1.00 92.00 68 ARG A C 1
ATOM 501 O O . ARG A 1 68 ? -18.543 -0.703 7.754 1.00 92.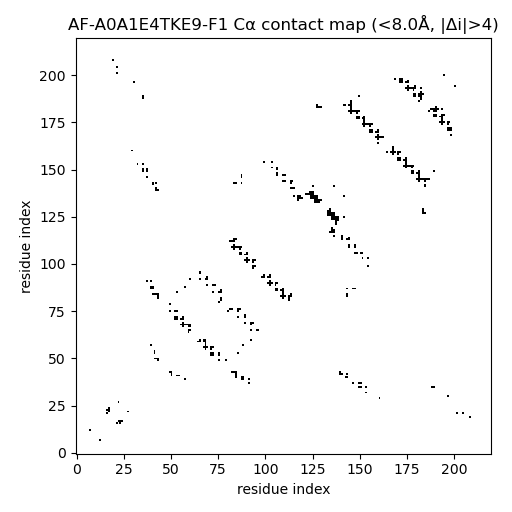00 68 ARG A O 1
ATOM 508 N N . ALA A 1 69 ? -17.826 -2.205 6.235 1.00 92.81 69 ALA A N 1
ATOM 509 C CA . ALA A 1 69 ? -16.421 -2.151 6.625 1.00 92.81 69 ALA A CA 1
ATOM 510 C C . ALA A 1 69 ? -15.867 -0.716 6.591 1.00 92.81 69 ALA A C 1
ATOM 512 O O . ALA A 1 69 ? -15.227 -0.272 7.541 1.00 92.81 69 ALA A O 1
ATOM 513 N N . LEU A 1 70 ? -16.171 0.057 5.538 1.00 93.44 70 LEU A N 1
ATOM 514 C CA . LEU A 1 70 ? -15.764 1.465 5.450 1.00 93.44 70 LEU A CA 1
ATOM 515 C C . LEU A 1 70 ? -16.392 2.339 6.538 1.00 93.44 70 LEU A C 1
ATOM 517 O O . LEU A 1 70 ? -15.728 3.253 7.024 1.00 93.44 70 LEU A O 1
ATOM 521 N N . ILE A 1 71 ? -17.657 2.111 6.899 1.00 93.56 71 ILE A N 1
ATOM 522 C CA . ILE A 1 71 ? -18.319 2.870 7.970 1.00 93.56 71 ILE A CA 1
ATOM 523 C C . ILE A 1 71 ? -17.604 2.610 9.297 1.00 93.56 71 ILE A C 1
ATOM 525 O O . ILE A 1 71 ? -17.163 3.565 9.937 1.00 93.56 71 ILE A O 1
ATOM 529 N N . GLU A 1 72 ? -17.417 1.340 9.653 1.00 91.94 72 GLU A N 1
ATOM 530 C CA . GLU A 1 72 ? -16.795 0.928 10.916 1.00 91.94 72 GLU A CA 1
ATOM 531 C C . GLU A 1 72 ? -15.351 1.450 11.031 1.00 91.94 72 GLU A C 1
ATOM 533 O O . GLU A 1 72 ? -14.980 2.062 12.035 1.00 91.94 72 GLU A O 1
ATOM 538 N N . ILE A 1 73 ? -14.551 1.334 9.967 1.00 92.94 73 ILE A N 1
ATOM 539 C CA . ILE A 1 73 ? -13.172 1.842 9.964 1.00 92.94 73 ILE A CA 1
ATOM 540 C C . ILE A 1 73 ? -13.102 3.378 9.977 1.00 92.94 73 ILE A C 1
ATOM 542 O O . ILE A 1 73 ? -12.188 3.957 10.565 1.00 92.94 73 ILE A O 1
ATOM 546 N N . ASN A 1 74 ? -14.063 4.076 9.364 1.00 94.06 74 ASN A N 1
ATOM 547 C CA . ASN A 1 74 ? -14.116 5.537 9.436 1.00 94.06 74 ASN A CA 1
ATOM 548 C C . ASN A 1 74 ? -14.488 6.021 10.840 1.00 94.06 74 ASN A C 1
ATOM 550 O O . ASN A 1 74 ? -13.961 7.038 11.290 1.00 94.06 74 ASN A O 1
ATOM 554 N N . GLU A 1 75 ? -15.376 5.317 11.540 1.00 91.88 75 GLU A N 1
ATOM 555 C CA . GLU A 1 75 ? -15.670 5.594 12.947 1.00 91.88 75 GLU A CA 1
ATOM 556 C C . GLU A 1 75 ? -14.454 5.333 13.835 1.00 91.88 75 GLU A C 1
ATOM 558 O O . GLU A 1 75 ? -14.130 6.165 14.687 1.00 91.88 75 GLU A O 1
ATOM 563 N N . LEU A 1 76 ? -13.726 4.244 13.578 1.00 90.38 76 LEU A N 1
ATOM 564 C CA . LEU A 1 76 ? -12.477 3.937 14.266 1.00 90.38 76 LEU A CA 1
ATOM 565 C C . LEU A 1 76 ? -11.452 5.068 14.102 1.00 90.38 76 LEU A C 1
ATOM 567 O O . LEU A 1 76 ? -10.905 5.548 15.092 1.00 90.38 76 LEU A O 1
ATOM 571 N N . LEU A 1 77 ? -11.254 5.565 12.879 1.00 91.31 77 LEU A N 1
ATOM 572 C CA . LEU A 1 77 ? -10.331 6.671 12.598 1.00 91.31 77 LEU A CA 1
ATOM 573 C C . LEU A 1 77 ? -10.807 8.025 13.148 1.00 91.31 77 LEU A C 1
ATOM 575 O O . LEU A 1 77 ? -9.982 8.894 13.421 1.00 91.31 77 LEU A O 1
ATOM 579 N N . ARG A 1 78 ? -12.115 8.225 13.360 1.00 90.88 78 ARG A N 1
ATOM 580 C CA . ARG A 1 78 ? -12.628 9.409 14.077 1.00 90.88 78 ARG A CA 1
ATOM 581 C C . ARG A 1 78 ? -12.276 9.368 15.560 1.00 90.88 78 ARG A C 1
ATOM 583 O O . ARG A 1 78 ? -11.961 10.411 16.126 1.00 90.88 78 ARG A O 1
ATOM 590 N N . LYS A 1 79 ? -12.343 8.188 16.183 1.00 89.75 79 LYS A N 1
ATOM 591 C CA . LYS A 1 79 ? -11.964 7.989 17.591 1.00 89.75 79 LYS A CA 1
ATOM 592 C C . LYS A 1 79 ? -10.444 8.019 17.776 1.00 89.75 79 LYS A C 1
ATOM 594 O O . LYS A 1 79 ? -9.953 8.648 18.709 1.00 89.75 79 LYS A O 1
ATOM 599 N N . TYR A 1 80 ? -9.707 7.377 16.870 1.00 86.50 80 TYR A N 1
ATOM 600 C CA . TYR A 1 80 ? -8.256 7.211 16.934 1.00 86.50 80 TYR A CA 1
ATOM 601 C C . TYR A 1 80 ? -7.597 7.674 15.625 1.00 86.50 80 TYR A C 1
ATOM 603 O O . TYR A 1 80 ? -7.210 6.856 14.789 1.00 86.50 80 TYR A O 1
ATOM 611 N N . PRO A 1 81 ? -7.413 8.992 15.439 1.00 87.44 81 PRO A N 1
ATOM 612 C CA . PRO A 1 81 ? -6.895 9.549 14.187 1.00 87.44 81 PRO A CA 1
ATOM 613 C C . PRO A 1 81 ? -5.437 9.184 13.890 1.00 87.44 81 PRO A C 1
ATOM 615 O O . PRO A 1 81 ? -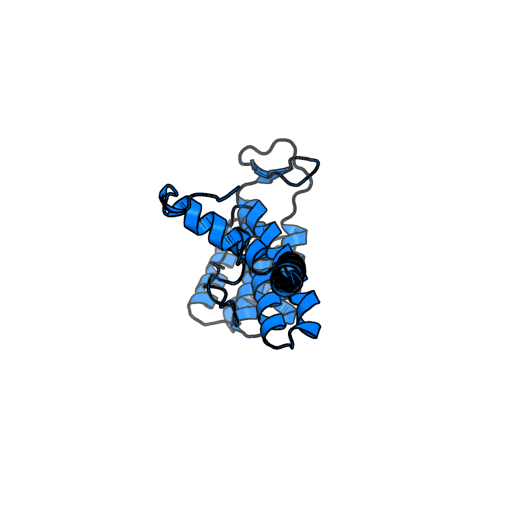5.001 9.343 12.757 1.00 87.44 81 PRO A O 1
ATOM 618 N N . ASN A 1 82 ? -4.693 8.684 14.882 1.00 85.38 82 ASN A N 1
ATOM 619 C CA . ASN A 1 82 ? -3.290 8.278 14.750 1.00 85.38 82 ASN A CA 1
ATOM 620 C C . ASN A 1 82 ? -3.119 6.755 14.591 1.00 85.38 82 ASN A C 1
ATOM 622 O O . ASN A 1 82 ? -2.009 6.240 14.722 1.00 85.38 82 ASN A O 1
ATOM 626 N N . TYR A 1 83 ? -4.209 6.014 14.373 1.00 86.00 83 TYR A N 1
ATOM 627 C CA . TYR A 1 83 ? -4.184 4.555 14.330 1.00 86.00 83 TYR A CA 1
ATOM 628 C C . TYR A 1 83 ? -3.739 4.055 12.951 1.00 86.00 83 TYR A C 1
ATOM 630 O O . TYR A 1 83 ? -4.529 3.951 12.014 1.00 86.00 83 TYR A O 1
ATOM 638 N N . ALA A 1 84 ? -2.439 3.783 12.816 1.00 87.31 84 ALA A N 1
ATOM 639 C CA . ALA A 1 84 ? -1.821 3.467 11.530 1.00 87.31 84 ALA A CA 1
ATOM 640 C C . ALA A 1 84 ? -2.398 2.210 10.851 1.00 87.31 84 ALA A C 1
ATOM 642 O O . ALA A 1 84 ? -2.620 2.232 9.641 1.00 87.31 84 ALA A O 1
ATOM 643 N N . SER A 1 85 ? -2.692 1.143 11.606 1.00 87.62 85 SER A N 1
ATOM 644 C CA . SER A 1 85 ? -3.257 -0.092 11.038 1.00 87.62 85 SER A CA 1
ATOM 645 C C . SER A 1 85 ? -4.631 0.138 10.403 1.00 87.62 85 SER A C 1
ATOM 647 O O . SER A 1 85 ? -4.862 -0.341 9.295 1.00 87.62 85 SER A O 1
ATOM 649 N N . ALA A 1 86 ? -5.490 0.978 10.997 1.00 89.81 86 ALA A N 1
ATOM 650 C CA . ALA A 1 86 ? -6.780 1.310 10.390 1.00 89.81 86 ALA A CA 1
ATOM 651 C C . ALA A 1 86 ? -6.644 2.042 9.055 1.00 89.81 86 ALA A C 1
ATOM 653 O O . ALA A 1 86 ? -7.456 1.807 8.165 1.00 89.81 86 ALA A O 1
ATOM 654 N N . TYR A 1 87 ? -5.630 2.894 8.872 1.00 93.12 87 TYR A N 1
ATOM 655 C CA . TYR A 1 87 ? -5.375 3.493 7.560 1.00 93.12 87 TYR A CA 1
ATOM 656 C C . TYR A 1 87 ? -4.935 2.440 6.534 1.00 93.12 87 TYR A C 1
ATOM 658 O O . TYR A 1 87 ? -5.429 2.453 5.408 1.00 93.12 87 TYR A O 1
ATOM 666 N N . ASN A 1 88 ? -4.068 1.494 6.916 1.00 91.25 88 ASN A N 1
ATOM 667 C CA . ASN A 1 88 ? -3.660 0.383 6.044 1.00 91.25 88 ASN A CA 1
ATOM 668 C C . ASN A 1 88 ? -4.856 -0.505 5.648 1.00 91.25 88 ASN A C 1
ATOM 670 O O . ASN A 1 88 ? -5.046 -0.825 4.474 1.00 91.25 88 ASN A O 1
ATOM 674 N N . ASN A 1 89 ? -5.706 -0.839 6.619 1.00 90.75 89 ASN A N 1
ATOM 675 C CA . ASN A 1 89 ? -6.895 -1.660 6.413 1.00 90.75 89 ASN A CA 1
ATOM 676 C C . ASN A 1 89 ? -7.960 -0.909 5.594 1.00 90.75 89 ASN A C 1
ATOM 678 O O . ASN A 1 89 ? -8.550 -1.479 4.677 1.00 90.75 89 ASN A O 1
ATOM 682 N N . ARG A 1 90 ? -8.157 0.399 5.828 1.00 93.94 90 ARG A N 1
ATOM 683 C CA . ARG A 1 90 ? -9.043 1.233 4.997 1.00 93.94 90 ARG A CA 1
ATOM 684 C C . ARG A 1 90 ? -8.565 1.295 3.554 1.00 93.94 90 ARG A C 1
ATOM 686 O O . ARG A 1 90 ? -9.389 1.181 2.648 1.00 93.94 90 ARG A O 1
ATOM 693 N N . ALA A 1 91 ? -7.257 1.430 3.337 1.00 94.06 91 ALA A N 1
ATOM 694 C CA . ALA A 1 91 ? -6.681 1.416 2.000 1.00 94.06 91 ALA A CA 1
ATOM 695 C C . ALA A 1 91 ? -6.979 0.099 1.275 1.00 94.06 91 ALA A C 1
ATOM 697 O O . ALA A 1 91 ? -7.383 0.119 0.115 1.00 94.06 91 ALA A O 1
ATOM 698 N N . GLN A 1 92 ? -6.861 -1.041 1.958 1.00 91.19 92 GLN A N 1
ATOM 699 C CA . GLN A 1 92 ? -7.219 -2.339 1.390 1.00 91.19 92 GLN A CA 1
ATOM 700 C C . GLN A 1 92 ? -8.706 -2.421 1.022 1.00 91.19 92 GLN A C 1
ATOM 702 O O . GLN A 1 92 ? -9.036 -2.817 -0.095 1.00 91.19 92 GLN A O 1
ATOM 707 N N . ILE A 1 93 ? -9.603 -1.975 1.905 1.00 91.88 93 ILE A N 1
ATOM 708 C CA . ILE A 1 93 ? -11.051 -1.954 1.634 1.00 91.88 93 ILE A CA 1
ATOM 709 C C . ILE A 1 93 ? -11.367 -1.051 0.433 1.00 91.88 93 ILE A C 1
ATOM 711 O O . ILE A 1 93 ? -12.148 -1.420 -0.445 1.00 91.88 93 ILE A O 1
ATOM 715 N N . ARG A 1 94 ? -10.723 0.117 0.340 1.00 93.69 94 ARG A N 1
ATOM 716 C CA . ARG A 1 94 ? -10.848 1.026 -0.808 1.00 93.69 94 ARG A CA 1
ATOM 717 C C . ARG A 1 94 ? -10.341 0.396 -2.100 1.00 93.69 94 ARG A C 1
ATOM 719 O O . ARG A 1 94 ? -11.004 0.517 -3.126 1.00 93.69 94 ARG A O 1
ATOM 726 N N . ARG A 1 95 ? -9.235 -0.356 -2.058 1.00 90.94 95 ARG A N 1
ATOM 727 C CA . ARG A 1 95 ? -8.751 -1.129 -3.216 1.00 90.94 95 ARG A CA 1
ATOM 728 C C . ARG A 1 95 ? -9.764 -2.175 -3.667 1.00 90.94 95 ARG A C 1
ATOM 730 O O . ARG A 1 95 ? -10.000 -2.276 -4.865 1.00 90.94 95 ARG A O 1
ATOM 737 N N . MET A 1 96 ? -10.391 -2.899 -2.736 1.00 88.25 96 MET A N 1
ATOM 738 C CA . MET A 1 96 ? -11.461 -3.858 -3.056 1.00 88.25 96 MET A CA 1
ATOM 739 C C . MET A 1 96 ? -12.673 -3.171 -3.698 1.00 88.25 96 MET A C 1
ATOM 741 O O . MET A 1 96 ? -13.315 -3.743 -4.573 1.00 88.25 96 MET A O 1
ATOM 745 N N . LYS A 1 97 ? -12.964 -1.927 -3.300 1.00 90.12 97 LYS A N 1
ATOM 746 C CA . LYS A 1 97 ? -14.019 -1.095 -3.895 1.00 90.12 97 LYS A CA 1
ATOM 747 C C . LYS A 1 97 ? -13.646 -0.500 -5.264 1.00 90.12 97 LYS A C 1
ATOM 749 O O . LYS A 1 97 ? -14.538 -0.111 -6.012 1.00 90.12 97 LYS A O 1
ATOM 754 N N . GLY A 1 98 ? -12.353 -0.411 -5.586 1.00 89.62 98 GLY A N 1
ATOM 755 C CA . GLY A 1 98 ? -11.826 0.256 -6.785 1.00 89.62 98 GLY A CA 1
ATOM 756 C C . GLY A 1 98 ? -11.429 1.728 -6.588 1.00 89.62 98 GLY A C 1
ATOM 757 O O . GLY A 1 98 ? -11.061 2.395 -7.551 1.00 89.62 98 GLY A O 1
ATOM 758 N N . GLU A 1 99 ? -11.453 2.238 -5.357 1.00 93.31 99 GLU A N 1
ATOM 759 C CA . GLU A 1 99 ? -11.061 3.607 -4.979 1.00 93.31 99 GLU A CA 1
ATOM 760 C C . GLU A 1 99 ? -9.534 3.696 -4.789 1.00 93.31 99 GLU A C 1
ATOM 762 O O . GLU A 1 99 ? -9.008 3.790 -3.677 1.00 93.31 99 GLU A O 1
ATOM 767 N N . ILE A 1 100 ? -8.792 3.556 -5.893 1.00 91.94 100 ILE A N 1
ATOM 768 C CA . ILE A 1 100 ? -7.327 3.412 -5.867 1.00 91.94 100 ILE A CA 1
ATOM 769 C C . ILE A 1 100 ? -6.620 4.698 -5.422 1.00 91.94 100 ILE A C 1
ATOM 771 O O . ILE A 1 100 ? -5.623 4.627 -4.700 1.00 91.94 100 ILE A O 1
ATOM 775 N N . ASP A 1 101 ? -7.102 5.868 -5.836 1.00 92.75 101 ASP A N 1
ATOM 776 C CA . ASP A 1 101 ? -6.463 7.143 -5.495 1.00 92.75 101 ASP A CA 1
ATOM 777 C C . ASP A 1 101 ? -6.631 7.461 -4.005 1.00 92.75 101 ASP A C 1
ATOM 779 O O . ASP A 1 101 ? -5.676 7.834 -3.322 1.00 92.75 101 ASP A O 1
ATOM 783 N N . GLU A 1 102 ? -7.816 7.197 -3.465 1.00 93.75 102 GLU A N 1
ATOM 784 C CA . GLU A 1 102 ? -8.122 7.317 -2.047 1.00 93.75 102 GLU A CA 1
ATOM 785 C C . GLU A 1 102 ? -7.370 6.282 -1.200 1.00 93.75 102 GLU A C 1
ATOM 787 O O . GLU A 1 102 ? -7.020 6.569 -0.053 1.00 93.75 102 GLU A O 1
ATOM 792 N N . ALA A 1 103 ? -7.092 5.091 -1.741 1.00 93.94 103 ALA A N 1
ATOM 793 C CA . ALA A 1 103 ? -6.251 4.098 -1.077 1.00 93.94 103 ALA A CA 1
ATOM 794 C C . ALA A 1 103 ? -4.789 4.560 -0.962 1.00 93.94 103 ALA A C 1
ATOM 796 O O . ALA A 1 103 ? -4.166 4.361 0.078 1.00 93.94 103 ALA A O 1
ATOM 797 N N . ILE A 1 104 ? -4.238 5.218 -1.990 1.00 94.00 104 ILE A N 1
ATOM 798 C CA . ILE A 1 104 ? -2.873 5.773 -1.939 1.00 94.00 104 ILE A CA 1
ATOM 799 C C . ILE A 1 104 ? -2.757 6.821 -0.828 1.00 94.00 104 ILE A C 1
ATOM 801 O O . ILE A 1 104 ? -1.782 6.812 -0.076 1.00 94.00 104 ILE A O 1
ATOM 805 N N . ILE A 1 105 ? -3.750 7.709 -0.710 1.00 95.00 105 ILE A N 1
ATOM 806 C CA . ILE A 1 105 ? -3.784 8.740 0.338 1.00 95.00 105 ILE A CA 1
ATOM 807 C C . ILE A 1 105 ? -3.751 8.088 1.724 1.00 95.00 105 ILE A C 1
ATOM 809 O O . ILE A 1 105 ? -2.936 8.470 2.565 1.00 95.00 105 ILE A O 1
ATOM 813 N N . ASP A 1 106 ? -4.577 7.064 1.943 1.00 93.75 106 ASP A N 1
ATOM 814 C CA . ASP A 1 106 ? -4.609 6.335 3.212 1.00 93.75 106 ASP A CA 1
ATOM 815 C C . ASP A 1 106 ? -3.285 5.634 3.521 1.00 93.75 106 ASP A C 1
ATOM 817 O O . ASP A 1 106 ? -2.821 5.678 4.657 1.00 93.75 106 ASP A O 1
ATOM 821 N N . LEU A 1 107 ? -2.632 5.034 2.523 1.00 93.06 107 LEU A N 1
ATOM 822 C CA . LEU A 1 107 ? -1.328 4.396 2.712 1.00 93.06 107 LEU A CA 1
ATOM 823 C C . LEU A 1 107 ? -0.252 5.411 3.112 1.00 93.06 107 LEU A C 1
ATOM 825 O O . LEU A 1 107 ? 0.604 5.101 3.940 1.00 93.06 107 LEU A O 1
ATOM 829 N N . TYR A 1 108 ? -0.295 6.637 2.589 1.00 93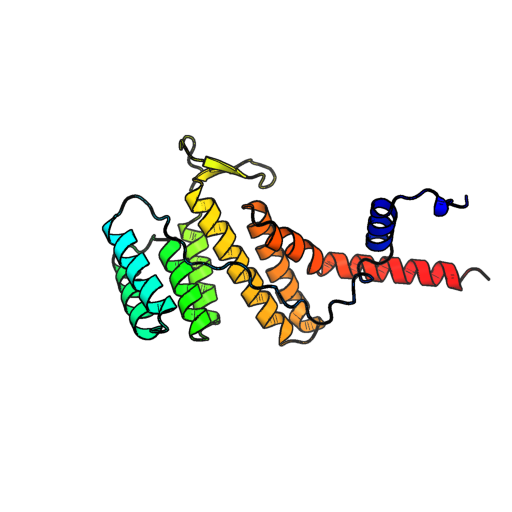.62 108 TYR A N 1
ATOM 830 C CA . TYR A 1 108 ? 0.624 7.690 3.025 1.00 93.62 108 TYR A CA 1
ATOM 831 C C . TYR A 1 108 ? 0.339 8.181 4.447 1.00 93.62 108 TYR A C 1
ATOM 833 O O . TYR A 1 108 ? 1.290 8.381 5.209 1.00 93.62 108 TYR A O 1
ATOM 841 N N . GLU A 1 109 ? -0.929 8.322 4.841 1.00 91.81 109 GLU A N 1
ATOM 842 C CA . GLU A 1 109 ? -1.283 8.624 6.236 1.00 91.81 109 GLU A CA 1
ATOM 843 C C . GLU A 1 109 ? -0.868 7.476 7.173 1.00 91.81 109 GLU A C 1
ATOM 845 O O . GLU A 1 109 ? -0.275 7.724 8.224 1.00 91.81 109 GLU A O 1
ATOM 850 N N . CYS A 1 110 ? -1.039 6.216 6.758 1.00 90.75 110 CYS A N 1
ATOM 851 C CA . CYS A 1 110 ? -0.518 5.052 7.476 1.00 90.75 110 CYS A CA 1
ATOM 852 C C . CYS A 1 110 ? 0.992 5.175 7.712 1.00 90.75 110 CYS A C 1
ATOM 854 O O . CYS A 1 110 ? 1.443 5.080 8.849 1.00 90.75 110 CYS A O 1
ATOM 856 N N . LEU A 1 111 ? 1.786 5.425 6.666 1.00 89.12 111 LEU A N 1
ATOM 857 C CA . LEU A 1 111 ? 3.244 5.553 6.786 1.00 89.12 111 LEU A CA 1
ATOM 858 C C . LEU A 1 111 ? 3.666 6.710 7.703 1.00 89.12 111 LEU A C 1
ATOM 860 O O . LEU A 1 111 ? 4.657 6.602 8.426 1.00 89.12 111 LEU A O 1
ATOM 864 N N . LYS A 1 112 ? 2.918 7.813 7.684 1.00 87.56 112 LYS A N 1
ATOM 865 C CA . LYS A 1 112 ? 3.153 8.984 8.535 1.00 87.56 112 LYS A CA 1
ATOM 866 C C . LYS A 1 112 ? 2.896 8.682 10.011 1.00 87.56 112 LYS A C 1
ATOM 868 O O . LYS A 1 112 ? 3.688 9.111 10.843 1.00 87.56 112 LYS A O 1
ATOM 873 N N . HIS A 1 113 ? 1.840 7.934 10.330 1.00 84.00 113 HIS A N 1
ATOM 874 C CA . HIS A 1 113 ? 1.496 7.560 11.706 1.00 84.00 113 HIS A CA 1
ATOM 875 C C . HIS A 1 113 ? 2.249 6.320 12.216 1.00 84.00 113 HIS A C 1
ATOM 877 O O . HIS A 1 113 ? 2.457 6.186 13.418 1.00 84.00 113 HIS A O 1
ATOM 883 N N . ALA A 1 114 ? 2.678 5.425 11.321 1.00 79.00 114 ALA A N 1
ATOM 884 C CA . ALA A 1 114 ? 3.434 4.221 11.662 1.00 79.00 114 ALA A CA 1
ATOM 885 C C . ALA A 1 114 ? 4.914 4.496 11.941 1.00 79.00 114 ALA A C 1
ATOM 887 O O . ALA A 1 114 ? 5.561 3.688 12.601 1.00 79.00 114 ALA A O 1
ATOM 888 N N . ARG A 1 115 ? 5.476 5.595 11.418 1.00 68.44 115 ARG A N 1
ATOM 889 C CA . ARG A 1 115 ? 6.891 5.920 11.607 1.00 68.44 115 ARG A CA 1
ATOM 890 C C . ARG A 1 115 ? 7.134 6.337 13.063 1.00 68.44 115 ARG A C 1
ATOM 892 O O . ARG A 1 115 ? 6.668 7.407 13.453 1.00 68.44 115 ARG A O 1
ATOM 899 N N . PRO A 1 116 ? 7.899 5.568 13.856 1.00 59.00 116 PRO A N 1
ATOM 900 C CA . PRO A 1 116 ? 8.257 6.022 15.187 1.00 59.00 116 PRO A CA 1
ATOM 901 C C . PRO A 1 116 ? 9.242 7.190 15.071 1.00 59.00 116 PRO A C 1
ATOM 903 O O . PRO A 1 116 ? 10.208 7.139 14.301 1.00 59.00 116 PRO A O 1
ATOM 906 N N . GLU A 1 117 ? 9.041 8.232 15.879 1.00 51.22 117 GLU A N 1
ATOM 907 C CA . GLU A 1 117 ? 10.187 8.983 16.392 1.00 51.22 117 GLU A CA 1
ATOM 908 C C . GLU A 1 117 ? 11.126 7.964 17.040 1.00 51.22 117 GLU A C 1
ATOM 910 O O . GLU A 1 117 ? 10.653 7.067 17.732 1.00 51.22 117 GLU A O 1
ATOM 915 N N . VAL A 1 118 ? 12.429 8.036 16.749 1.00 49.47 118 VAL A N 1
ATOM 916 C CA . VAL A 1 118 ? 13.439 7.057 17.184 1.00 49.47 118 VAL A CA 1
ATOM 917 C C . VAL A 1 118 ? 13.321 6.821 18.694 1.00 49.47 118 VAL A C 1
ATOM 919 O O . VAL A 1 118 ? 13.864 7.569 19.502 1.00 49.47 118 VAL A O 1
ATOM 922 N N . LEU A 1 119 ? 12.586 5.779 19.081 1.00 47.94 119 LEU A N 1
ATOM 923 C CA . LEU A 1 119 ? 12.338 5.435 20.472 1.00 47.94 119 LEU A CA 1
ATOM 924 C C . LEU A 1 119 ? 13.535 4.626 20.954 1.00 47.94 119 LEU A C 1
ATOM 926 O O . LEU A 1 119 ? 13.621 3.408 20.780 1.00 47.94 119 LEU A O 1
ATOM 930 N N . SER A 1 120 ? 14.500 5.323 21.547 1.00 44.53 120 SER A N 1
ATOM 931 C CA . SER A 1 120 ? 15.585 4.687 22.282 1.00 44.53 120 SER A CA 1
ATOM 932 C C . SER A 1 120 ? 15.001 3.937 23.486 1.00 44.53 120 SER A C 1
ATOM 934 O O . SER A 1 120 ? 14.668 4.559 24.491 1.00 44.53 120 SER A O 1
ATOM 936 N N . GLY A 1 121 ? 14.875 2.609 23.394 1.00 48.59 121 GLY A N 1
ATOM 937 C CA . GLY A 1 121 ? 14.654 1.752 24.569 1.00 48.59 121 GLY A CA 1
ATOM 938 C C . GLY A 1 121 ? 13.424 0.839 24.584 1.00 48.59 121 GLY A C 1
ATOM 939 O O . GLY A 1 121 ? 13.165 0.249 25.628 1.00 48.59 121 GLY A O 1
ATOM 940 N N . ALA A 1 122 ? 12.675 0.669 23.488 1.00 50.97 122 ALA A N 1
ATOM 941 C CA . ALA A 1 122 ? 11.533 -0.257 23.490 1.00 50.97 122 ALA A CA 1
ATOM 942 C C . ALA A 1 122 ? 11.972 -1.751 23.454 1.00 50.97 122 ALA A C 1
ATOM 944 O O . ALA A 1 122 ? 12.863 -2.102 22.666 1.00 50.97 122 ALA A O 1
ATOM 945 N N . PRO A 1 123 ? 11.363 -2.627 24.285 1.00 51.66 123 PRO A N 1
ATOM 946 C CA . PRO A 1 123 ? 11.820 -4.003 24.519 1.00 51.66 123 PRO A CA 1
ATOM 947 C C . PRO A 1 123 ? 11.656 -4.941 23.308 1.00 51.66 123 PRO A C 1
ATOM 949 O O . PRO A 1 123 ? 12.524 -5.786 23.102 1.00 51.66 123 PRO A O 1
ATOM 952 N N . ASP A 1 124 ? 10.660 -4.714 22.441 1.00 55.59 124 ASP A N 1
ATOM 953 C CA . ASP A 1 124 ? 10.336 -5.572 21.282 1.00 55.59 124 ASP A CA 1
ATOM 954 C C . ASP A 1 124 ? 10.634 -4.905 19.932 1.00 55.59 124 ASP A C 1
ATOM 956 O O . ASP A 1 124 ? 9.784 -4.813 19.044 1.00 55.59 124 ASP A O 1
ATOM 960 N N . THR A 1 125 ? 11.851 -4.386 19.776 1.00 58.59 125 THR A N 1
ATOM 961 C CA . THR A 1 125 ? 12.265 -3.637 18.582 1.00 58.59 125 THR A CA 1
ATOM 962 C C . THR A 1 125 ? 13.166 -4.448 17.654 1.00 58.59 125 THR A C 1
ATOM 964 O O . THR A 1 125 ? 14.221 -4.938 18.064 1.00 58.59 125 THR A O 1
ATOM 967 N N . GLN A 1 126 ? 12.779 -4.541 16.382 1.00 62.38 126 GLN A N 1
ATOM 968 C CA . GLN A 1 126 ? 13.592 -5.128 15.323 1.00 62.38 126 GLN A CA 1
ATOM 969 C C . GLN A 1 126 ? 14.649 -4.140 14.830 1.00 62.38 126 GLN A C 1
ATOM 971 O O . GLN A 1 126 ? 14.436 -2.925 14.760 1.00 62.38 126 GLN A O 1
ATOM 976 N N . TYR A 1 127 ? 15.808 -4.697 14.490 1.00 59.22 127 TYR A N 1
ATOM 977 C CA . TYR A 1 127 ? 16.921 -3.978 13.891 1.00 59.22 127 TYR A CA 1
ATOM 978 C C . TYR A 1 127 ? 16.721 -3.895 12.380 1.00 59.22 127 TYR A C 1
ATOM 980 O O . TYR A 1 127 ? 16.678 -4.926 11.709 1.00 59.22 127 TYR A O 1
ATOM 988 N N . ILE A 1 128 ? 16.637 -2.677 11.844 1.00 61.16 128 ILE A N 1
ATOM 989 C CA . ILE A 1 128 ? 16.492 -2.460 10.406 1.00 61.16 128 ILE A CA 1
ATOM 990 C C . ILE A 1 128 ? 17.721 -1.707 9.885 1.00 61.16 128 ILE A C 1
ATOM 992 O O . ILE A 1 128 ? 17.953 -0.559 10.287 1.00 61.16 128 ILE A O 1
ATOM 996 N N . PRO A 1 129 ? 18.514 -2.311 8.982 1.00 55.59 129 PRO A N 1
ATOM 997 C CA . PRO A 1 129 ? 19.608 -1.616 8.322 1.00 55.59 129 PRO A CA 1
ATOM 998 C C . PRO A 1 129 ? 19.034 -0.624 7.298 1.00 55.59 129 PRO A C 1
ATOM 1000 O O . PRO A 1 129 ? 18.782 -0.964 6.146 1.00 55.59 129 PRO A O 1
ATOM 1003 N N . SER A 1 130 ? 18.808 0.618 7.727 1.00 51.97 130 SER A N 1
ATOM 1004 C CA . SER A 1 130 ? 18.380 1.729 6.872 1.00 51.97 130 SER A CA 1
ATOM 1005 C C . SER A 1 130 ? 19.525 2.734 6.710 1.00 51.97 130 SER A C 1
ATOM 1007 O O . SER A 1 130 ? 19.595 3.724 7.435 1.00 51.97 130 SER A O 1
ATOM 1009 N N . GLY A 1 131 ? 20.430 2.505 5.754 1.00 61.12 131 GLY A N 1
ATOM 1010 C CA . GLY A 1 131 ? 21.530 3.436 5.464 1.00 61.12 131 GLY A CA 1
ATOM 1011 C C . GLY A 1 131 ? 22.375 3.810 6.695 1.00 61.12 131 GLY A C 1
ATOM 1012 O O . GLY A 1 131 ? 22.683 2.958 7.523 1.00 61.12 131 GLY A O 1
ATOM 1013 N N . SER A 1 132 ? 22.766 5.086 6.802 1.00 44.97 132 SER A N 1
ATOM 1014 C CA . SER A 1 132 ? 23.784 5.602 7.736 1.00 44.97 132 SER A CA 1
ATOM 1015 C C . SER A 1 132 ? 23.477 5.442 9.232 1.00 44.97 132 SER A C 1
ATOM 1017 O O . SER A 1 132 ? 24.382 5.642 10.040 1.00 44.97 132 SER A O 1
ATOM 1019 N N . VAL A 1 133 ? 22.236 5.122 9.623 1.00 48.53 133 VAL A N 1
ATOM 1020 C CA . VAL A 1 133 ? 21.861 4.959 11.036 1.00 48.53 133 VAL A CA 1
ATOM 1021 C C . VAL A 1 133 ? 20.927 3.756 11.197 1.00 48.53 133 VAL A C 1
ATOM 1023 O O . VAL A 1 133 ? 19.833 3.758 10.631 1.00 48.53 133 VAL A O 1
ATOM 1026 N N . PRO A 1 134 ? 21.311 2.735 11.980 1.00 54.38 134 PRO A N 1
ATOM 1027 C CA . PRO A 1 134 ? 20.404 1.648 12.311 1.00 54.38 134 PRO A CA 1
ATOM 1028 C C . PRO A 1 134 ? 19.252 2.167 13.174 1.00 54.38 134 PRO A C 1
ATOM 1030 O O . PRO A 1 134 ? 19.474 2.805 14.204 1.00 54.38 134 PRO A O 1
ATOM 1033 N N . VAL A 1 135 ? 18.018 1.879 12.761 1.00 60.84 135 VAL A N 1
ATOM 1034 C CA . VAL A 1 135 ? 16.809 2.282 13.491 1.00 60.84 135 VAL A CA 1
ATOM 1035 C C . VAL A 1 135 ? 16.224 1.058 14.189 1.00 60.84 135 VAL A C 1
ATOM 1037 O O . VAL A 1 135 ? 16.083 -0.004 13.579 1.00 60.84 135 VAL A O 1
ATOM 1040 N N . ARG A 1 136 ? 15.886 1.210 15.474 1.00 61.56 136 ARG A N 1
ATOM 1041 C CA . ARG A 1 136 ? 15.105 0.230 16.239 1.00 61.56 136 ARG A CA 1
ATOM 1042 C C . ARG A 1 136 ? 13.628 0.600 16.137 1.00 61.56 136 ARG A C 1
ATOM 1044 O O . ARG A 1 136 ? 13.249 1.694 16.546 1.00 61.56 136 ARG A O 1
ATOM 1051 N N . ILE A 1 137 ? 12.817 -0.298 15.588 1.00 65.69 137 ILE A N 1
ATOM 1052 C CA . ILE A 1 137 ? 11.373 -0.100 15.372 1.00 65.69 137 ILE A CA 1
ATOM 1053 C C . ILE A 1 137 ? 10.632 -1.255 16.047 1.00 65.69 137 ILE A C 1
ATOM 1055 O O . ILE A 1 137 ? 11.096 -2.389 15.917 1.00 65.69 137 ILE A O 1
ATOM 1059 N N . PRO A 1 138 ? 9.538 -1.022 16.795 1.00 68.19 138 PRO A N 1
ATOM 1060 C CA . PRO A 1 138 ? 8.799 -2.105 17.432 1.00 68.19 138 PRO A CA 1
ATOM 1061 C C . PRO A 1 138 ? 8.223 -3.052 16.371 1.00 68.19 138 PRO A C 1
ATOM 1063 O O . PRO A 1 138 ? 7.833 -2.617 15.287 1.00 68.19 138 PRO A O 1
ATOM 1066 N N . SER A 1 139 ? 8.226 -4.354 16.665 1.00 71.62 139 SER A N 1
ATOM 1067 C CA . SER A 1 139 ? 7.940 -5.416 15.682 1.00 71.62 139 SER A CA 1
ATOM 1068 C C . SER A 1 139 ? 6.599 -5.224 14.970 1.00 71.62 139 SER A C 1
ATOM 1070 O O . SER A 1 139 ? 6.502 -5.476 13.771 1.00 71.62 139 SER A O 1
ATOM 1072 N N . ASN A 1 140 ? 5.609 -4.672 15.673 1.00 72.19 140 ASN A N 1
ATOM 1073 C CA . ASN A 1 140 ? 4.309 -4.362 15.098 1.00 72.19 140 ASN A CA 1
ATOM 1074 C C . ASN A 1 140 ? 4.321 -3.259 14.040 1.00 72.19 140 ASN A C 1
ATOM 1076 O O . ASN A 1 140 ? 3.684 -3.353 12.992 1.00 72.19 140 ASN A O 1
ATOM 1080 N N . GLN A 1 141 ? 5.091 -2.201 14.277 1.00 76.62 141 GLN A N 1
ATOM 1081 C CA . GLN A 1 141 ? 5.237 -1.124 13.305 1.00 76.62 141 GLN A CA 1
ATOM 1082 C C . GLN A 1 141 ? 6.014 -1.588 12.073 1.00 76.62 141 GLN A C 1
ATOM 1084 O O . GLN A 1 141 ? 5.742 -1.111 10.974 1.00 76.62 141 GLN A O 1
ATOM 1089 N N . VAL A 1 142 ? 6.941 -2.541 12.224 1.00 79.44 142 VAL A N 1
ATOM 1090 C CA . VAL A 1 142 ? 7.654 -3.129 11.080 1.00 79.44 142 VAL A CA 1
ATOM 1091 C C . VAL A 1 142 ? 6.684 -3.817 10.127 1.00 79.44 142 VAL A C 1
ATOM 1093 O O . VAL A 1 142 ? 6.768 -3.584 8.921 1.00 79.44 142 VAL A O 1
ATOM 1096 N N . LEU A 1 143 ? 5.737 -4.600 10.651 1.00 82.12 143 LEU A N 1
ATOM 1097 C CA . LEU A 1 143 ? 4.731 -5.269 9.828 1.00 82.12 143 LEU A CA 1
ATOM 1098 C C . LEU A 1 143 ? 3.853 -4.256 9.080 1.00 82.12 143 LEU A C 1
ATOM 1100 O O . LEU A 1 143 ? 3.717 -4.351 7.860 1.00 82.12 143 LEU A O 1
ATOM 1104 N N . ILE A 1 144 ? 3.337 -3.243 9.783 1.00 84.81 144 ILE A N 1
ATOM 1105 C CA . ILE A 1 144 ? 2.496 -2.188 9.191 1.00 84.81 144 ILE A CA 1
ATOM 1106 C C . ILE A 1 144 ? 3.247 -1.443 8.076 1.00 84.81 144 ILE A C 1
ATOM 1108 O O . ILE A 1 144 ? 2.722 -1.273 6.976 1.00 84.81 144 ILE A O 1
ATOM 1112 N N . LEU A 1 145 ? 4.493 -1.026 8.326 1.00 86.12 145 LEU A N 1
ATOM 1113 C CA . LEU A 1 145 ? 5.324 -0.327 7.338 1.00 86.12 145 LEU A CA 1
ATOM 1114 C C . LEU A 1 145 ? 5.641 -1.217 6.130 1.00 86.12 145 LEU A C 1
ATOM 1116 O O . LEU A 1 145 ? 5.567 -0.765 4.984 1.00 86.12 145 LEU A O 1
ATOM 1120 N N . SER A 1 146 ? 5.976 -2.484 6.385 1.00 87.69 146 SER A N 1
ATOM 1121 C CA . SER A 1 146 ? 6.262 -3.481 5.355 1.00 87.69 146 SER A CA 1
ATOM 1122 C C . SER A 1 146 ? 5.087 -3.649 4.402 1.00 87.69 146 SER A C 1
ATOM 1124 O O . SER A 1 146 ? 5.262 -3.564 3.181 1.00 87.69 146 SER A O 1
ATOM 1126 N N . GLN A 1 147 ? 3.889 -3.838 4.954 1.00 88.31 147 GLN A N 1
ATOM 1127 C CA . GLN A 1 147 ? 2.681 -4.033 4.171 1.00 88.31 147 GLN A CA 1
ATOM 1128 C C . GLN A 1 147 ? 2.247 -2.763 3.447 1.00 88.31 147 GLN A C 1
ATOM 1130 O O . GLN A 1 147 ? 1.983 -2.829 2.250 1.00 88.31 147 GLN A O 1
ATOM 1135 N N . ALA A 1 148 ? 2.237 -1.602 4.109 1.00 91.25 148 ALA A N 1
ATOM 1136 C CA . ALA A 1 148 ? 1.826 -0.349 3.478 1.00 91.25 148 ALA A CA 1
ATOM 1137 C C . ALA A 1 148 ? 2.685 -0.031 2.240 1.00 91.25 148 ALA A C 1
ATOM 1139 O O . ALA A 1 148 ? 2.180 0.347 1.180 1.00 91.25 148 ALA A O 1
ATOM 1140 N N . HIS A 1 149 ? 3.997 -0.263 2.334 1.00 91.50 149 HIS A N 1
ATOM 1141 C CA . HIS A 1 149 ? 4.893 -0.151 1.190 1.00 91.50 149 HIS A CA 1
ATOM 1142 C C . HIS A 1 149 ? 4.645 -1.213 0.117 1.00 91.50 149 HIS A C 1
ATOM 1144 O O . HIS A 1 149 ? 4.687 -0.886 -1.068 1.00 91.50 149 HIS A O 1
ATOM 1150 N N . ALA A 1 150 ? 4.355 -2.457 0.495 1.00 90.81 150 ALA A N 1
ATOM 1151 C CA . ALA A 1 150 ? 4.019 -3.498 -0.471 1.00 90.81 150 ALA A CA 1
ATOM 1152 C C . ALA A 1 150 ? 2.727 -3.158 -1.244 1.00 90.81 150 ALA A C 1
ATOM 1154 O O . ALA A 1 150 ? 2.679 -3.303 -2.467 1.00 90.81 150 ALA A O 1
ATOM 1155 N N . GLN A 1 151 ? 1.715 -2.616 -0.555 1.00 92.25 151 GLN A N 1
ATOM 1156 C CA . GLN A 1 151 ? 0.473 -2.137 -1.163 1.00 92.25 151 GLN A CA 1
ATOM 1157 C C . GLN A 1 151 ? 0.721 -0.978 -2.133 1.00 92.25 151 GLN A C 1
ATOM 1159 O O . GLN A 1 151 ? 0.255 -1.033 -3.270 1.00 92.25 151 GLN A O 1
ATOM 1164 N N . LEU A 1 152 ? 1.498 0.036 -1.733 1.00 93.38 152 LEU A N 1
ATOM 1165 C CA . LEU A 1 152 ? 1.874 1.142 -2.623 1.00 93.38 152 LEU A CA 1
ATOM 1166 C C . LEU A 1 152 ? 2.618 0.635 -3.862 1.00 93.38 152 LEU A C 1
ATOM 1168 O O . LEU A 1 152 ? 2.282 1.022 -4.979 1.00 93.38 152 LEU A O 1
ATOM 1172 N N . GLY A 1 153 ? 3.591 -0.263 -3.680 1.00 91.69 153 GLY A N 1
ATOM 1173 C CA . GLY A 1 153 ? 4.329 -0.879 -4.783 1.00 91.69 153 GLY A CA 1
ATOM 1174 C C . GLY A 1 153 ? 3.405 -1.590 -5.772 1.00 91.69 153 GLY A C 1
ATOM 1175 O O . GLY A 1 153 ? 3.509 -1.377 -6.980 1.00 91.69 153 GLY A O 1
ATOM 1176 N N . SER A 1 154 ? 2.451 -2.371 -5.258 1.00 90.75 154 SER A N 1
ATOM 1177 C CA . SER A 1 154 ? 1.431 -3.062 -6.054 1.00 90.75 154 SER A CA 1
ATOM 1178 C C . SER A 1 154 ? 0.538 -2.087 -6.829 1.00 90.75 154 SER A C 1
ATOM 1180 O O . SER A 1 154 ? 0.323 -2.273 -8.027 1.00 90.75 154 SER A O 1
ATOM 1182 N N . ILE A 1 155 ? 0.077 -1.006 -6.190 1.00 91.44 155 ILE A N 1
ATOM 1183 C CA . ILE A 1 155 ? -0.758 0.016 -6.838 1.00 91.44 155 ILE A CA 1
ATOM 1184 C C . ILE A 1 155 ? 0.008 0.723 -7.959 1.00 91.44 155 ILE A C 1
ATOM 1186 O O . ILE A 1 155 ? -0.508 0.849 -9.069 1.00 91.44 155 ILE A O 1
ATOM 1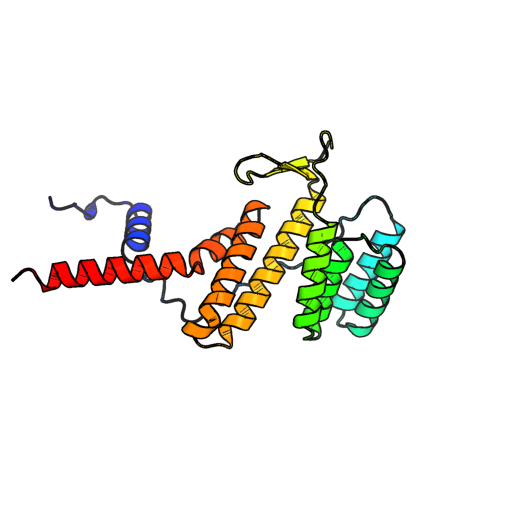190 N N . TYR A 1 156 ? 1.238 1.171 -7.703 1.00 91.94 156 TYR A N 1
ATOM 1191 C CA . TYR A 1 156 ? 2.045 1.844 -8.723 1.00 91.94 156 TYR A CA 1
ATOM 1192 C C . TYR A 1 156 ? 2.389 0.921 -9.887 1.00 91.94 156 TYR A C 1
ATOM 1194 O O . TYR A 1 156 ? 2.387 1.367 -11.033 1.00 91.94 156 TYR A O 1
ATOM 1202 N N . MET A 1 157 ? 2.608 -0.367 -9.616 1.00 88.25 157 MET A N 1
ATOM 1203 C CA . MET A 1 157 ? 2.795 -1.361 -10.667 1.00 88.25 157 MET A CA 1
ATOM 1204 C C . MET A 1 157 ? 1.534 -1.534 -11.515 1.00 88.25 157 MET A C 1
ATOM 1206 O O . MET A 1 157 ? 1.616 -1.506 -12.738 1.00 88.25 157 MET A O 1
ATOM 1210 N N . SER A 1 158 ? 0.368 -1.650 -10.875 1.00 88.69 158 SER A N 1
ATOM 1211 C CA . SER A 1 158 ? -0.925 -1.750 -11.562 1.00 88.69 158 SER A CA 1
ATOM 1212 C C . SER A 1 158 ? -1.226 -0.509 -12.412 1.00 88.69 158 SER A C 1
ATOM 1214 O O . SER A 1 158 ? -1.708 -0.615 -13.539 1.00 88.69 158 SER A O 1
ATOM 1216 N N . LYS A 1 159 ? -0.873 0.686 -11.923 1.00 89.19 159 LYS A N 1
ATOM 1217 C CA . LYS A 1 159 ? -0.955 1.922 -12.716 1.00 89.19 159 LYS A CA 1
ATOM 1218 C C . LYS A 1 159 ? 0.015 1.901 -13.898 1.00 89.19 159 LYS A C 1
ATOM 1220 O O . LYS A 1 159 ? -0.368 2.283 -14.998 1.00 89.19 159 LYS A O 1
ATOM 1225 N N . ALA A 1 160 ? 1.243 1.427 -13.690 1.00 87.50 160 ALA A N 1
ATOM 1226 C CA . ALA A 1 160 ? 2.247 1.337 -14.743 1.00 87.50 160 ALA A CA 1
ATOM 1227 C C . ALA A 1 160 ? 1.893 0.316 -15.833 1.00 87.50 160 ALA A C 1
ATOM 1229 O O . ALA A 1 160 ? 2.239 0.538 -16.987 1.00 87.50 160 ALA A O 1
ATOM 1230 N N . SER A 1 161 ? 1.205 -0.783 -15.500 1.00 83.88 161 SER A N 1
ATOM 1231 C CA . SER A 1 161 ? 0.790 -1.791 -16.487 1.00 83.88 161 SER A CA 1
ATOM 1232 C C . SER A 1 161 ? -0.276 -1.293 -17.462 1.00 83.88 161 SER A C 1
ATOM 1234 O O . SER A 1 161 ? -0.439 -1.879 -18.526 1.00 83.88 161 SER A O 1
ATOM 1236 N N . ASN A 1 162 ? -0.984 -0.216 -17.117 1.00 85.50 162 ASN A N 1
ATOM 1237 C CA . ASN A 1 162 ? -1.984 0.405 -17.987 1.00 85.50 162 ASN A CA 1
ATOM 1238 C C . ASN A 1 162 ? -1.385 1.452 -18.943 1.00 85.50 162 ASN A C 1
ATOM 1240 O O . ASN A 1 162 ? -2.117 2.030 -19.743 1.00 85.50 162 ASN A O 1
ATOM 1244 N N . LEU A 1 163 ? -0.082 1.726 -18.844 1.00 86.06 163 LEU A N 1
ATOM 1245 C CA . LEU A 1 163 ? 0.624 2.756 -19.604 1.00 86.06 163 LEU A CA 1
ATOM 1246 C C . LEU A 1 163 ? 1.686 2.133 -20.515 1.00 86.06 163 LEU A C 1
ATOM 1248 O O . LEU A 1 163 ? 2.090 0.983 -20.334 1.00 86.06 163 LEU A O 1
ATOM 1252 N N . SER A 1 164 ? 2.150 2.910 -21.494 1.00 83.56 164 SER A N 1
ATOM 1253 C CA . SER A 1 164 ? 3.305 2.543 -22.315 1.00 83.56 164 SER A CA 1
ATOM 1254 C C . SER A 1 164 ? 4.583 2.447 -21.467 1.00 83.56 164 SER A C 1
ATOM 1256 O O . SER A 1 164 ? 4.650 2.993 -20.365 1.00 83.56 164 SER A O 1
ATOM 1258 N N . ASP A 1 165 ? 5.616 1.755 -21.958 1.00 74.50 165 ASP A N 1
ATOM 1259 C CA . ASP A 1 165 ? 6.864 1.591 -21.198 1.00 74.50 165 ASP A CA 1
ATOM 1260 C C . ASP A 1 165 ? 7.553 2.930 -20.875 1.00 74.50 165 ASP A C 1
ATOM 1262 O O . ASP A 1 165 ? 8.086 3.082 -19.772 1.00 74.50 165 ASP A O 1
ATOM 1266 N N . ASP A 1 166 ? 7.468 3.910 -21.778 1.00 76.25 166 ASP A N 1
ATOM 1267 C CA . ASP A 1 166 ? 8.061 5.241 -21.603 1.00 76.25 166 ASP A CA 1
ATOM 1268 C C . ASP A 1 166 ? 7.305 6.076 -20.555 1.00 76.25 166 ASP A C 1
ATOM 1270 O O . ASP A 1 166 ? 7.914 6.682 -19.670 1.00 76.25 166 ASP A O 1
ATOM 1274 N N . GLU A 1 167 ? 5.969 6.073 -20.593 1.00 82.69 167 GLU A N 1
ATOM 1275 C CA . GLU A 1 167 ? 5.129 6.805 -19.631 1.00 82.69 167 GLU A CA 1
ATOM 1276 C C . GLU A 1 167 ? 5.094 6.114 -18.259 1.00 82.69 167 GLU A C 1
ATOM 1278 O O . GLU A 1 167 ? 5.101 6.758 -17.206 1.00 82.69 167 GLU A O 1
ATOM 1283 N N . GLY A 1 168 ? 5.097 4.780 -18.261 1.00 83.75 168 GLY A N 1
ATOM 1284 C CA . GLY A 1 168 ? 5.087 3.937 -17.072 1.00 83.75 168 GLY A CA 1
ATOM 1285 C C . GLY A 1 168 ? 6.429 3.884 -16.343 1.00 83.75 168 GLY A C 1
ATOM 1286 O O . GLY A 1 168 ? 6.469 3.435 -15.197 1.00 83.75 168 GLY A O 1
ATOM 1287 N N . TRP A 1 169 ? 7.521 4.362 -16.949 1.00 84.56 169 TRP A N 1
ATOM 1288 C CA . TRP A 1 169 ? 8.870 4.327 -16.373 1.00 84.56 169 TRP A CA 1
ATOM 1289 C C . TRP A 1 169 ? 8.934 4.924 -14.963 1.00 84.56 169 TRP A C 1
ATOM 1291 O O . TRP A 1 169 ? 9.442 4.298 -14.029 1.00 84.56 169 TRP A O 1
ATOM 1301 N N . SER A 1 170 ? 8.370 6.123 -14.791 1.00 88.56 170 SER A N 1
ATOM 1302 C CA . SER A 1 170 ? 8.357 6.825 -13.501 1.00 88.56 170 SER A CA 1
ATOM 1303 C C . SER A 1 170 ? 7.584 6.038 -12.437 1.00 88.56 170 SER A C 1
ATOM 1305 O O . SER A 1 170 ? 8.032 5.903 -11.298 1.00 88.56 170 SER A O 1
ATOM 1307 N N . LEU A 1 171 ? 6.458 5.434 -12.823 1.00 89.50 171 LEU A N 1
ATOM 1308 C CA . LEU A 1 171 ? 5.624 4.631 -11.928 1.00 89.50 171 LEU A CA 1
ATOM 1309 C C . LEU A 1 171 ? 6.297 3.301 -11.565 1.00 89.50 171 LEU A C 1
ATOM 1311 O O . LEU A 1 171 ? 6.255 2.900 -10.405 1.00 89.50 171 LEU A O 1
ATOM 1315 N N . LYS A 1 172 ? 6.994 2.650 -12.506 1.00 87.94 172 LYS A N 1
ATOM 1316 C CA . LYS A 1 172 ? 7.815 1.454 -12.234 1.00 87.94 172 LYS A CA 1
ATOM 1317 C C . LYS A 1 172 ? 8.969 1.776 -11.283 1.00 87.94 172 LYS A C 1
ATOM 1319 O O . LYS A 1 172 ? 9.236 1.000 -10.367 1.00 87.94 172 LYS A O 1
ATOM 1324 N N . ALA A 1 173 ? 9.599 2.944 -11.427 1.00 87.44 173 ALA A N 1
ATOM 1325 C CA . ALA A 1 173 ? 10.616 3.420 -10.489 1.00 87.44 173 ALA A CA 1
ATOM 1326 C C . ALA A 1 173 ? 10.036 3.652 -9.080 1.00 87.44 173 ALA A C 1
ATOM 1328 O O . ALA A 1 173 ? 10.632 3.231 -8.085 1.00 87.44 173 ALA A O 1
ATOM 1329 N N . GLN A 1 174 ? 8.854 4.273 -8.980 1.00 90.25 174 GLN A N 1
ATOM 1330 C CA . GLN A 1 174 ? 8.146 4.452 -7.706 1.00 90.25 174 GLN A CA 1
ATOM 1331 C C . GLN A 1 174 ? 7.762 3.110 -7.074 1.00 90.25 174 GLN A C 1
ATOM 1333 O O . GLN A 1 174 ? 8.002 2.905 -5.882 1.00 90.25 174 GLN A O 1
ATOM 1338 N N . ALA A 1 175 ? 7.241 2.174 -7.869 1.00 90.50 175 ALA A N 1
ATOM 1339 C CA . ALA A 1 175 ? 6.923 0.828 -7.417 1.00 90.50 175 ALA A CA 1
ATOM 1340 C C . ALA A 1 17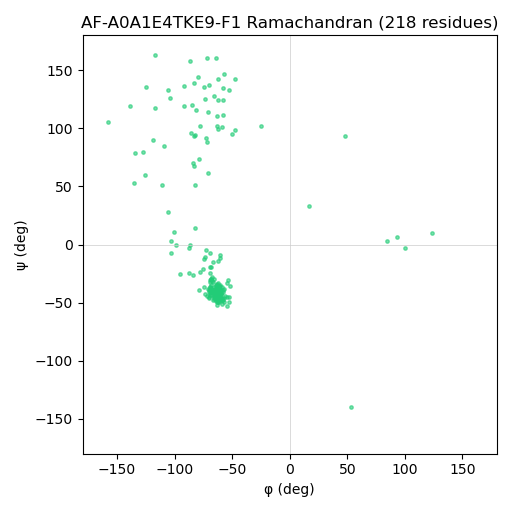5 ? 8.174 0.126 -6.870 1.00 90.50 175 ALA A C 1
ATOM 1342 O O . ALA A 1 175 ? 8.160 -0.333 -5.729 1.00 90.50 175 ALA A O 1
ATOM 1343 N N . SER A 1 176 ? 9.278 0.122 -7.630 1.00 89.31 176 SER A N 1
ATOM 1344 C CA . SER A 1 176 ? 10.572 -0.445 -7.214 1.00 89.31 176 SER A CA 1
ATOM 1345 C C . SER A 1 176 ? 11.034 0.106 -5.867 1.00 89.31 176 SER A C 1
ATOM 1347 O O . SER A 1 176 ? 11.398 -0.664 -4.978 1.00 89.31 176 SER A O 1
ATOM 1349 N N . LYS A 1 177 ? 10.936 1.425 -5.661 1.00 89.62 177 LYS A N 1
ATOM 1350 C CA . LYS A 1 177 ? 11.302 2.068 -4.393 1.00 89.62 177 LYS A CA 1
ATOM 1351 C C . LYS A 1 177 ? 10.457 1.569 -3.220 1.00 89.62 177 LYS A C 1
ATOM 1353 O O . LYS A 1 177 ? 10.996 1.299 -2.148 1.00 89.62 177 LYS A O 1
ATOM 1358 N N . HIS A 1 178 ? 9.145 1.453 -3.407 1.00 90.88 178 HIS A N 1
ATOM 1359 C CA . HIS A 1 178 ? 8.244 0.966 -2.365 1.00 90.88 178 HIS A CA 1
ATOM 1360 C C . HIS A 1 178 ? 8.469 -0.517 -2.057 1.00 90.88 178 HIS A C 1
ATOM 1362 O O . HIS A 1 178 ? 8.553 -0.898 -0.892 1.00 90.88 178 HIS A O 1
ATOM 1368 N N . PHE A 1 179 ? 8.694 -1.343 -3.074 1.00 88.94 179 PHE A N 1
ATOM 1369 C CA . PHE A 1 179 ? 9.071 -2.739 -2.882 1.00 88.94 179 PHE A CA 1
ATOM 1370 C C . PHE A 1 179 ? 10.421 -2.897 -2.176 1.00 88.94 179 PHE A C 1
ATOM 1372 O O . PHE A 1 179 ? 10.551 -3.731 -1.281 1.00 88.94 179 PHE A O 1
ATOM 1379 N N . ALA A 1 180 ? 11.406 -2.055 -2.496 1.00 86.44 180 ALA A N 1
ATOM 1380 C CA . ALA A 1 180 ? 12.689 -2.045 -1.803 1.00 86.44 180 ALA A CA 1
ATOM 1381 C C . ALA A 1 180 ? 12.512 -1.699 -0.319 1.00 86.44 180 ALA A C 1
ATOM 1383 O O . ALA A 1 180 ? 13.047 -2.399 0.539 1.00 86.44 180 ALA A O 1
ATOM 1384 N N . ALA A 1 181 ? 11.709 -0.674 -0.010 1.00 86.06 181 ALA A N 1
ATOM 1385 C CA . ALA A 1 181 ? 11.389 -0.301 1.365 1.00 86.06 181 ALA A CA 1
ATOM 1386 C C . ALA A 1 181 ? 10.697 -1.451 2.116 1.00 86.06 181 ALA A C 1
ATOM 1388 O O . ALA A 1 181 ? 11.140 -1.835 3.192 1.00 86.06 181 ALA A O 1
ATOM 1389 N N . SER A 1 182 ? 9.681 -2.080 1.520 1.00 85.94 182 SER A N 1
ATOM 1390 C CA . SER A 1 182 ? 9.025 -3.270 2.086 1.00 85.94 182 SER A CA 1
ATOM 1391 C C . SER A 1 182 ? 10.012 -4.429 2.317 1.00 85.94 182 SER A C 1
ATOM 1393 O O . SER A 1 182 ? 9.982 -5.091 3.355 1.00 85.94 182 SER A O 1
ATOM 1395 N N . GLY A 1 183 ? 10.965 -4.630 1.402 1.00 82.62 183 GLY A N 1
ATOM 1396 C CA . GLY A 1 183 ? 12.013 -5.642 1.531 1.00 82.62 183 GLY A CA 1
ATOM 1397 C C . GLY A 1 183 ? 13.003 -5.397 2.671 1.00 82.62 183 GLY A C 1
ATOM 1398 O O . GLY A 1 183 ? 13.514 -6.368 3.243 1.00 82.62 183 GLY A O 1
ATOM 1399 N N . VAL A 1 184 ? 13.241 -4.128 3.018 1.00 82.69 184 VAL A N 1
ATOM 1400 C CA . VAL A 1 184 ? 14.029 -3.703 4.188 1.00 82.69 184 VAL A CA 1
ATOM 1401 C C . VAL A 1 184 ? 13.295 -4.038 5.492 1.00 82.69 184 VAL A C 1
ATOM 1403 O O . VAL A 1 184 ? 13.932 -4.460 6.452 1.00 82.69 184 VAL A O 1
ATOM 1406 N N . TYR A 1 185 ? 11.962 -3.957 5.499 1.00 79.81 185 TYR A N 1
ATOM 1407 C CA . TYR A 1 185 ? 11.103 -4.360 6.621 1.00 79.81 185 TYR A CA 1
ATOM 1408 C C . TYR A 1 185 ? 10.810 -5.874 6.676 1.00 79.81 185 TYR A C 1
ATOM 1410 O O . TYR A 1 185 ? 9.913 -6.309 7.390 1.00 79.81 185 TYR A 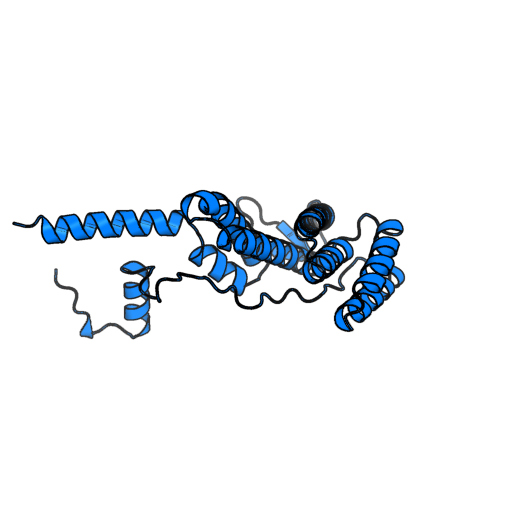O 1
ATOM 1418 N N . GLY A 1 186 ? 11.554 -6.696 5.928 1.00 78.00 186 GLY A N 1
ATOM 1419 C CA . GLY A 1 186 ? 11.498 -8.158 6.031 1.00 78.00 186 GLY A CA 1
ATOM 1420 C C . GLY A 1 186 ? 10.659 -8.877 4.971 1.00 78.00 186 GLY A C 1
ATOM 1421 O O . GLY A 1 186 ? 10.680 -10.104 4.941 1.00 78.00 186 GLY A O 1
ATOM 1422 N N . ASN A 1 187 ? 9.986 -8.172 4.054 1.00 81.81 187 ASN A N 1
ATOM 1423 C CA . ASN A 1 187 ? 9.218 -8.828 2.991 1.00 81.81 187 ASN A CA 1
ATOM 1424 C C . ASN A 1 187 ? 10.135 -9.340 1.860 1.00 81.81 187 ASN A C 1
ATOM 1426 O O . ASN A 1 187 ? 10.603 -8.582 1.007 1.00 81.81 187 ASN A O 1
ATOM 1430 N N . GLU A 1 188 ? 10.411 -10.644 1.847 1.00 82.00 188 GLU A N 1
ATOM 1431 C CA . GLU A 1 188 ? 11.316 -11.254 0.866 1.00 82.00 188 GLU A CA 1
ATOM 1432 C C . GLU A 1 188 ? 10.776 -11.176 -0.571 1.00 82.00 188 GLU A C 1
ATOM 1434 O O . GLU A 1 188 ? 11.544 -10.939 -1.507 1.00 82.00 188 GLU A O 1
ATOM 1439 N N . LEU A 1 189 ? 9.458 -11.316 -0.751 1.00 83.56 189 LEU A N 1
ATOM 1440 C CA . LEU A 1 189 ? 8.817 -11.200 -2.059 1.00 83.56 189 LEU A CA 1
ATOM 1441 C C . LEU A 1 189 ? 8.999 -9.787 -2.623 1.00 83.56 189 LEU A C 1
ATOM 1443 O O . LEU A 1 189 ? 9.491 -9.631 -3.741 1.00 83.56 189 LEU A O 1
ATOM 1447 N N . SER A 1 190 ? 8.694 -8.760 -1.825 1.00 84.31 190 SER A N 1
ATOM 1448 C CA . SER A 1 190 ? 8.923 -7.360 -2.194 1.00 84.31 190 SER A CA 1
ATOM 1449 C C . SER A 1 190 ? 10.388 -7.096 -2.534 1.00 84.31 190 SER A C 1
ATOM 1451 O O . SER A 1 190 ? 10.677 -6.388 -3.492 1.00 84.31 190 SER A O 1
ATOM 1453 N N . ARG A 1 191 ? 11.338 -7.707 -1.817 1.00 84.00 191 ARG A N 1
ATOM 1454 C CA . ARG A 1 191 ? 12.773 -7.566 -2.114 1.00 84.00 191 ARG A CA 1
ATOM 1455 C C . ARG A 1 191 ? 13.139 -8.112 -3.496 1.00 84.00 191 ARG A C 1
ATOM 1457 O O . ARG A 1 191 ? 13.887 -7.463 -4.221 1.00 84.00 191 ARG A O 1
ATOM 1464 N N . LYS A 1 192 ? 12.604 -9.279 -3.870 1.00 84.62 192 LYS A N 1
ATOM 1465 C CA . LYS A 1 192 ? 12.808 -9.873 -5.204 1.00 84.62 192 LYS A CA 1
ATOM 1466 C C . LYS A 1 192 ? 12.165 -9.011 -6.289 1.00 84.62 192 LYS A C 1
ATOM 1468 O O . LYS A 1 192 ? 12.812 -8.705 -7.290 1.00 84.62 192 LYS A O 1
ATOM 1473 N N . LEU A 1 193 ? 10.931 -8.563 -6.052 1.00 84.94 193 LEU A N 1
ATOM 1474 C CA . LEU A 1 193 ? 10.206 -7.680 -6.965 1.00 84.94 193 LEU A CA 1
ATOM 1475 C C . LEU A 1 193 ? 10.946 -6.359 -7.181 1.00 84.94 193 LEU A C 1
ATOM 1477 O O . LEU A 1 193 ? 11.074 -5.930 -8.320 1.00 84.94 193 LEU A O 1
ATOM 1481 N N . ALA A 1 194 ? 11.492 -5.748 -6.127 1.00 84.75 194 ALA A N 1
ATOM 1482 C CA . ALA A 1 194 ? 12.213 -4.480 -6.208 1.00 84.75 194 ALA A CA 1
ATOM 1483 C C . ALA A 1 194 ? 13.361 -4.516 -7.222 1.00 84.75 194 ALA A C 1
ATOM 1485 O O . ALA A 1 194 ? 13.491 -3.588 -8.022 1.00 84.75 194 ALA A O 1
ATOM 1486 N N . THR A 1 195 ? 14.156 -5.589 -7.202 1.00 83.44 195 THR A N 1
ATOM 1487 C CA . THR A 1 195 ? 15.260 -5.804 -8.145 1.00 83.44 195 THR A CA 1
ATOM 1488 C C . THR A 1 195 ? 14.744 -6.100 -9.548 1.00 83.44 195 THR A C 1
ATOM 1490 O O . THR A 1 195 ? 15.219 -5.489 -10.501 1.00 83.44 195 THR A O 1
ATOM 1493 N N . ALA A 1 196 ? 13.747 -6.982 -9.676 1.00 81.12 196 ALA A N 1
ATOM 1494 C CA . ALA A 1 196 ? 13.209 -7.403 -10.971 1.00 81.12 196 ALA A CA 1
ATOM 1495 C C . ALA A 1 196 ? 12.596 -6.243 -11.773 1.00 81.12 196 ALA A C 1
ATOM 1497 O O . ALA A 1 196 ? 12.699 -6.190 -12.994 1.00 81.12 196 ALA A O 1
ATOM 1498 N N . ILE A 1 197 ? 11.964 -5.294 -11.084 1.00 81.69 197 ILE A N 1
ATOM 1499 C CA . ILE A 1 197 ? 11.236 -4.186 -11.714 1.00 81.69 197 ILE A CA 1
ATOM 1500 C C . ILE A 1 197 ? 12.053 -2.897 -11.774 1.00 81.69 197 ILE A C 1
ATOM 1502 O O . ILE A 1 197 ? 11.543 -1.882 -12.246 1.00 81.69 197 ILE A O 1
ATOM 1506 N N . ASN A 1 198 ? 13.289 -2.913 -11.262 1.00 83.19 198 ASN A N 1
ATOM 1507 C CA . ASN A 1 198 ? 14.150 -1.742 -11.220 1.00 83.19 198 ASN A CA 1
ATOM 1508 C C . ASN A 1 198 ? 14.463 -1.286 -12.655 1.00 83.19 198 ASN A C 1
ATOM 1510 O O . ASN A 1 198 ? 15.223 -1.954 -13.362 1.00 83.19 198 ASN A O 1
ATOM 1514 N N . PRO A 1 199 ? 13.927 -0.135 -13.093 1.00 77.50 199 PRO A N 1
ATOM 1515 C CA . PRO A 1 199 ? 14.061 0.280 -14.479 1.00 77.50 199 PRO A CA 1
ATOM 1516 C C . PRO A 1 199 ? 15.519 0.640 -14.818 1.00 77.50 199 PRO A C 1
ATOM 1518 O O . PRO A 1 199 ? 15.982 0.376 -15.926 1.00 77.50 199 PRO A O 1
ATOM 1521 N N . TYR A 1 200 ? 16.298 1.118 -13.841 1.00 75.75 200 TYR A N 1
ATOM 1522 C CA . TYR A 1 200 ? 17.726 1.388 -14.024 1.00 75.75 200 TYR A CA 1
ATOM 1523 C C . TYR A 1 200 ? 18.535 0.115 -14.274 1.00 75.75 200 TYR A C 1
ATOM 1525 O O . TYR A 1 200 ? 19.423 0.118 -15.123 1.00 75.75 200 TYR A O 1
ATOM 1533 N N . ALA A 1 201 ? 18.211 -0.981 -13.579 1.00 74.94 201 ALA A N 1
ATOM 1534 C CA . ALA A 1 201 ? 18.868 -2.267 -13.810 1.00 74.94 201 ALA A CA 1
ATOM 1535 C C . ALA A 1 201 ? 18.624 -2.760 -15.247 1.00 74.94 201 ALA A C 1
ATOM 1537 O O . ALA A 1 201 ? 19.552 -3.246 -15.893 1.00 74.94 201 ALA A O 1
ATOM 1538 N N . ARG A 1 202 ? 17.411 -2.545 -15.777 1.00 70.19 202 ARG A N 1
ATOM 1539 C CA . ARG A 1 202 ? 17.065 -2.885 -17.165 1.00 70.19 202 ARG A CA 1
ATOM 1540 C C . ARG A 1 202 ? 17.859 -2.067 -18.183 1.00 70.19 202 ARG A C 1
ATOM 1542 O O . ARG A 1 202 ? 18.421 -2.648 -19.103 1.00 70.19 202 ARG A O 1
ATOM 1549 N N . LEU A 1 203 ? 17.960 -0.749 -17.991 1.00 73.62 203 LEU A N 1
ATOM 1550 C CA . LEU A 1 203 ? 18.711 0.131 -18.897 1.00 73.62 203 LEU A CA 1
ATOM 1551 C C . LEU A 1 203 ? 20.203 -0.227 -18.939 1.00 73.62 203 LEU A C 1
ATOM 1553 O O . LEU A 1 203 ? 20.794 -0.312 -20.014 1.00 73.62 203 LEU A O 1
ATOM 1557 N N . CYS A 1 204 ? 20.808 -0.478 -17.776 1.00 74.94 204 CYS A N 1
ATOM 1558 C CA . CYS A 1 204 ? 22.197 -0.923 -17.704 1.00 74.94 204 CYS A CA 1
ATOM 1559 C C . CYS A 1 204 ? 22.392 -2.255 -18.441 1.00 74.94 204 CYS A C 1
ATOM 1561 O O . CYS A 1 204 ? 23.328 -2.376 -19.228 1.00 74.94 204 CYS A O 1
ATOM 1563 N N . GLY A 1 205 ? 21.485 -3.218 -18.241 1.00 71.56 205 GLY A N 1
ATOM 1564 C CA . GLY A 1 205 ? 21.512 -4.502 -18.942 1.00 71.56 205 GLY A CA 1
ATOM 1565 C C . GLY A 1 205 ? 21.425 -4.351 -20.462 1.00 71.56 205 GLY A C 1
ATOM 1566 O O . GLY A 1 205 ? 22.244 -4.923 -21.177 1.00 71.56 205 GLY A O 1
ATOM 1567 N N . SER A 1 206 ? 20.501 -3.525 -20.968 1.00 73.12 206 SER A N 1
ATOM 1568 C CA . SER A 1 206 ? 20.357 -3.294 -22.412 1.00 73.12 206 SER A CA 1
ATOM 1569 C C . SER A 1 206 ? 21.572 -2.602 -23.030 1.00 73.12 206 SER A C 1
ATOM 1571 O O . SER A 1 206 ? 21.981 -2.970 -24.127 1.00 73.12 206 SER A O 1
ATOM 1573 N N . ILE A 1 207 ? 22.184 -1.641 -22.325 1.00 79.19 207 ILE A N 1
AT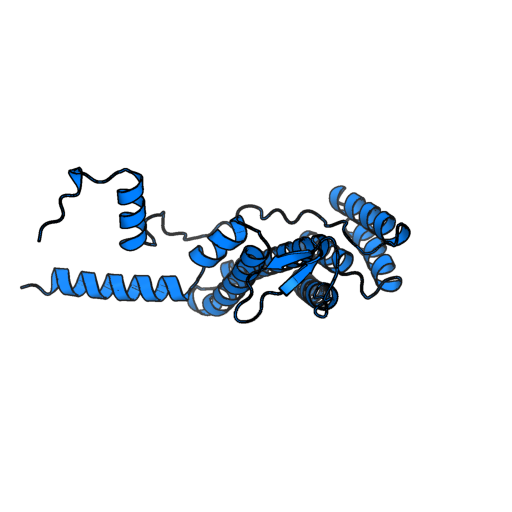OM 1574 C CA . ILE A 1 207 ? 23.389 -0.943 -22.803 1.00 79.19 207 ILE A CA 1
ATOM 1575 C C . ILE A 1 207 ? 24.572 -1.913 -22.884 1.00 79.19 207 ILE A C 1
ATOM 1577 O O . ILE A 1 207 ? 25.270 -1.944 -23.895 1.00 79.19 207 ILE A O 1
ATOM 1581 N N . VAL A 1 208 ? 24.787 -2.720 -21.840 1.00 79.75 208 VAL A N 1
ATOM 1582 C CA . VAL A 1 208 ? 25.871 -3.715 -21.810 1.00 79.75 208 VAL A CA 1
ATOM 1583 C C . VAL A 1 208 ? 25.672 -4.762 -22.903 1.00 79.75 208 VAL A C 1
ATOM 1585 O O . VAL A 1 208 ? 26.614 -5.065 -23.630 1.00 79.75 208 VAL A O 1
ATOM 1588 N N . LYS A 1 209 ? 24.446 -5.268 -23.075 1.00 75.06 209 LYS A N 1
ATOM 1589 C CA . LYS A 1 209 ? 24.109 -6.225 -24.134 1.00 75.06 209 LYS A CA 1
ATOM 1590 C C . LYS A 1 209 ? 24.395 -5.657 -25.524 1.00 75.06 209 LYS A C 1
ATOM 1592 O O . LYS A 1 209 ? 25.073 -6.303 -26.315 1.00 75.06 209 LYS A O 1
ATOM 1597 N N . GLN A 1 210 ? 23.951 -4.430 -25.792 1.00 79.75 210 GLN A N 1
ATOM 1598 C CA . GLN A 1 210 ? 24.181 -3.771 -27.075 1.00 79.75 210 GLN A CA 1
ATOM 1599 C C . GLN A 1 210 ? 25.677 -3.535 -27.344 1.00 79.75 210 GLN A C 1
ATOM 1601 O O . GLN A 1 210 ? 26.130 -3.707 -28.474 1.00 79.75 210 GLN A O 1
ATOM 1606 N N . ALA A 1 211 ? 26.457 -3.180 -26.318 1.00 78.88 211 ALA A N 1
ATOM 1607 C CA . ALA A 1 211 ? 27.906 -3.031 -26.436 1.00 78.88 211 ALA A CA 1
ATOM 1608 C C . ALA A 1 211 ? 28.601 -4.370 -26.754 1.00 78.88 211 ALA A C 1
ATOM 1610 O O . ALA A 1 211 ? 29.441 -4.424 -27.650 1.00 78.88 211 ALA A O 1
ATOM 1611 N N . LEU A 1 212 ? 28.209 -5.463 -26.089 1.00 77.94 212 LEU A N 1
ATOM 1612 C CA . LEU A 1 212 ? 28.735 -6.808 -26.361 1.00 77.94 212 LEU A CA 1
ATOM 1613 C C . LEU A 1 212 ? 28.386 -7.293 -27.776 1.00 77.94 212 LEU A C 1
ATOM 1615 O O . LEU A 1 212 ? 29.244 -7.827 -28.475 1.00 77.94 212 LEU A O 1
ATOM 1619 N N . GLU A 1 213 ? 27.148 -7.078 -28.226 1.00 76.88 213 GLU A N 1
ATOM 1620 C CA . GLU A 1 213 ? 26.711 -7.420 -29.587 1.00 76.88 213 GLU A CA 1
ATOM 1621 C C . GLU A 1 213 ? 27.521 -6.664 -30.653 1.00 76.88 213 GLU A C 1
ATOM 1623 O O . GLU A 1 213 ? 27.889 -7.239 -31.681 1.00 76.88 213 GLU A O 1
ATOM 1628 N N . GLN A 1 214 ? 27.848 -5.393 -30.397 1.00 78.69 214 GLN A N 1
ATOM 1629 C CA . GLN A 1 214 ? 28.706 -4.594 -31.274 1.00 78.69 214 GLN A CA 1
ATOM 1630 C C . GLN A 1 214 ? 30.144 -5.117 -31.322 1.00 78.69 214 GLN A C 1
ATOM 1632 O O . GLN A 1 214 ? 30.721 -5.168 -32.405 1.00 78.69 214 GLN A O 1
ATOM 1637 N N . GLU A 1 215 ? 30.717 -5.548 -30.196 1.00 78.25 215 GLU A N 1
ATOM 1638 C CA . GLU A 1 215 ? 32.063 -6.137 -30.170 1.00 78.25 215 GLU A CA 1
ATOM 1639 C C . GLU A 1 215 ? 32.119 -7.507 -30.863 1.00 78.25 215 GLU A C 1
ATOM 1641 O O . GLU A 1 215 ? 33.075 -7.799 -31.581 1.00 78.25 215 GLU A O 1
ATOM 1646 N N . MET A 1 216 ? 31.078 -8.334 -30.717 1.00 68.62 216 MET A N 1
ATOM 1647 C CA . MET A 1 216 ? 30.992 -9.646 -31.371 1.00 68.62 216 MET A CA 1
ATOM 1648 C C . MET A 1 216 ? 30.808 -9.550 -32.893 1.00 68.62 216 MET A C 1
ATOM 1650 O O . MET A 1 216 ? 31.363 -10.368 -33.625 1.00 68.62 216 MET A O 1
ATOM 1654 N N . CYS A 1 217 ? 30.047 -8.564 -33.378 1.00 61.75 217 CYS A N 1
ATOM 1655 C CA . CYS A 1 217 ? 29.829 -8.338 -34.813 1.00 61.75 217 CYS A CA 1
ATOM 1656 C C . CYS A 1 217 ? 30.903 -7.448 -35.466 1.00 61.75 217 CYS A C 1
ATOM 1658 O O . CYS A 1 217 ? 31.106 -7.538 -36.674 1.00 61.75 217 CYS A O 1
ATOM 1660 N N . GLY A 1 218 ? 31.581 -6.590 -34.697 1.00 55.59 218 GLY A N 1
ATOM 1661 C CA . GLY A 1 218 ? 32.603 -5.648 -35.171 1.00 55.59 218 GLY A CA 1
ATOM 1662 C C . GLY A 1 218 ? 34.025 -6.214 -35.251 1.00 55.59 218 GLY A C 1
ATOM 1663 O O . GLY A 1 218 ? 34.939 -5.495 -35.641 1.00 55.59 218 GLY A O 1
ATOM 1664 N N . GLY A 1 219 ? 34.228 -7.484 -34.892 1.00 53.12 219 GLY A N 1
ATOM 1665 C CA . GLY A 1 219 ? 35.507 -8.193 -34.999 1.00 53.12 219 GLY A CA 1
ATOM 1666 C C . GLY A 1 219 ? 35.800 -8.769 -36.392 1.00 53.12 219 GLY A C 1
ATOM 1667 O O . GLY A 1 219 ? 36.113 -9.957 -36.489 1.00 53.12 219 GLY A O 1
ATOM 1668 N N . GLN A 1 220 ? 35.686 -7.958 -37.452 1.00 44.03 220 GLN A N 1
ATOM 1669 C CA . GLN A 1 220 ? 36.237 -8.241 -38.790 1.00 44.03 220 GLN A CA 1
ATOM 1670 C C . GLN A 1 220 ? 37.288 -7.203 -39.177 1.00 44.03 220 GLN A C 1
ATOM 1672 O O . GLN A 1 220 ? 37.011 -5.995 -39.016 1.00 44.03 220 GLN A O 1
#

Foldseek 3Di:
DDDDPPPDDPVRVVVVCCVQCVCSVPNCLDPPQPPDPLQQAQDWPDDVVLSVLLVVLSVCVVVVVLVVSLVSLVVSCVVPVLTLSSLSSNLVSCVVVVVNVSSLVSLVSSLVSLDDPQDPPDPQWDWFPDPPDIGTHHLSSLVSLLSSLQSQLVSLSVVLSVDDCVVSVVSLCSSLVSLCRSVSSPRPSSNVSSCSSHVVNVVVSVVVNVVVVCVVVVPD

Organism: NCBI:txid767744

Sequence (220 aa):
MSIDFSKLSERDISVIDQVFDPEGGGGIKSVVVPDIDVSFVNEGVDIAEAREAEETAVKAAEAGDIHRALIEINELLRKYPNYASAYNNRAQIRRMKGEIDEAIIDLYECLKHARPEVLSGAPDTQYIPSGSVPVRIPSNQVLILSQAHAQLGSIYMSKASNLSDDEGWSLKAQASKHFAASGVYGNELSRKLATAINPYARLCGSIVKQALEQEMCGGQ